Protein AF-A0A960RAP1-F1 (afdb_monomer)

Mean predicted aligned error: 7.49 Å

Structure (mmCIF, N/CA/C/O backbone):
data_AF-A0A960RAP1-F1
#
_entry.id   AF-A0A960RAP1-F1
#
loop_
_atom_site.group_PDB
_atom_site.id
_atom_site.type_symbol
_atom_site.label_atom_id
_atom_site.label_alt_id
_atom_site.label_comp_id
_atom_site.label_asym_id
_atom_site.label_en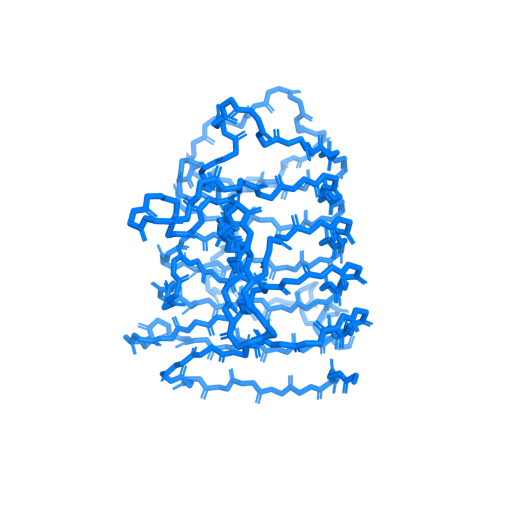tity_id
_atom_site.label_seq_id
_atom_site.pdbx_PDB_ins_code
_atom_site.Cartn_x
_atom_site.Cartn_y
_atom_site.Cartn_z
_atom_site.occupancy
_atom_site.B_iso_or_equiv
_atom_site.auth_seq_id
_atom_site.auth_comp_id
_atom_site.auth_asym_id
_atom_site.auth_atom_id
_atom_site.pdbx_PDB_model_num
ATOM 1 N N . HIS A 1 1 ? -1.712 -17.208 -3.516 1.00 92.25 1 HIS A N 1
ATOM 2 C CA . HIS A 1 1 ? -2.984 -16.541 -3.166 1.00 92.25 1 HIS A CA 1
ATOM 3 C C . HIS A 1 1 ? -3.024 -16.426 -1.652 1.00 92.25 1 HIS A C 1
ATOM 5 O O . HIS A 1 1 ? -2.644 -17.392 -1.008 1.00 92.25 1 HIS A O 1
ATOM 11 N N . ILE A 1 2 ? -3.344 -15.252 -1.102 1.00 97.50 2 ILE A N 1
ATOM 12 C CA . ILE A 1 2 ? -3.355 -14.973 0.341 1.00 97.50 2 ILE A CA 1
ATOM 13 C C . ILE A 1 2 ? -4.708 -14.351 0.683 1.00 97.50 2 ILE A C 1
ATOM 15 O O . ILE A 1 2 ? -4.976 -13.227 0.254 1.00 97.50 2 ILE A O 1
ATOM 19 N N . HIS A 1 3 ? -5.562 -15.065 1.413 1.00 97.62 3 HIS A N 1
ATOM 20 C CA . HIS A 1 3 ? -6.901 -14.575 1.729 1.00 97.62 3 HIS A CA 1
ATOM 21 C C . HIS A 1 3 ? -7.397 -14.974 3.120 1.00 97.62 3 HIS A C 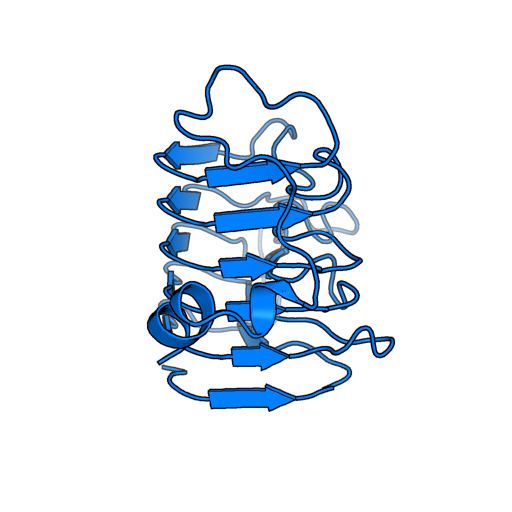1
ATOM 23 O O . HIS A 1 3 ? -6.915 -15.961 3.673 1.00 97.62 3 HIS A O 1
ATOM 29 N N . ASP A 1 4 ? -8.324 -14.181 3.666 1.00 96.56 4 ASP A N 1
ATOM 30 C CA . ASP A 1 4 ? -9.019 -14.414 4.944 1.00 96.56 4 ASP A CA 1
ATOM 31 C C . ASP A 1 4 ? -8.085 -14.598 6.164 1.00 96.56 4 ASP A C 1
ATOM 33 O O . ASP A 1 4 ? -8.393 -15.314 7.117 1.00 96.56 4 ASP A O 1
ATOM 37 N N . ASN A 1 5 ? -6.918 -13.942 6.160 1.00 97.75 5 ASN A N 1
ATOM 38 C CA . ASN A 1 5 ? -5.975 -13.968 7.284 1.00 97.75 5 ASN A CA 1
ATOM 39 C C . ASN A 1 5 ? -6.146 -12.748 8.192 1.00 97.75 5 ASN A C 1
ATOM 41 O O . ASN A 1 5 ? -6.509 -11.663 7.737 1.00 97.75 5 ASN A O 1
ATOM 45 N N . THR A 1 6 ? -5.771 -12.894 9.466 1.00 96.38 6 THR A N 1
ATOM 46 C CA . THR 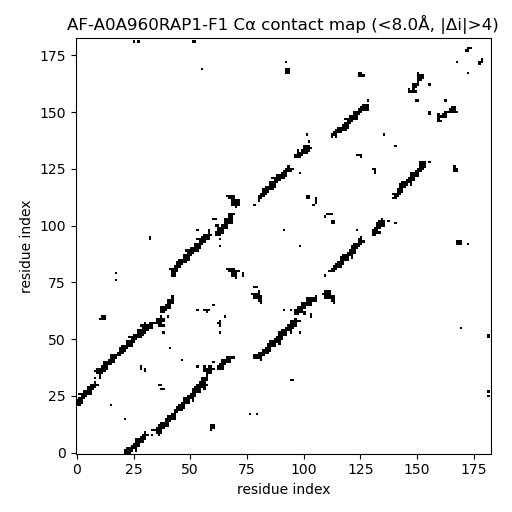A 1 6 ? -5.624 -11.771 10.403 1.00 96.38 6 THR A CA 1
ATOM 47 C C . THR A 1 6 ? -4.166 -11.594 10.820 1.00 96.38 6 THR A C 1
ATOM 49 O O . THR A 1 6 ? -3.550 -12.499 11.376 1.00 96.38 6 THR A O 1
ATOM 52 N N . PHE A 1 7 ? -3.634 -10.393 10.612 1.00 97.62 7 PHE A N 1
ATOM 53 C CA . PHE A 1 7 ? -2.325 -9.943 11.074 1.00 97.62 7 PHE A CA 1
ATOM 54 C C . PHE A 1 7 ? -2.534 -8.954 12.225 1.00 97.62 7 PHE A C 1
ATOM 56 O O . PHE A 1 7 ? -2.831 -7.780 11.998 1.00 97.62 7 PHE A O 1
ATOM 63 N N . SER A 1 8 ? -2.421 -9.426 13.468 1.00 96.06 8 SER A N 1
ATOM 64 C CA . SER A 1 8 ? -2.625 -8.599 14.664 1.00 96.06 8 SER A CA 1
ATOM 65 C C . SER A 1 8 ? -1.289 -8.162 15.253 1.00 96.06 8 SER A C 1
ATOM 67 O O . SER A 1 8 ? -0.502 -8.996 15.693 1.00 96.06 8 SER A O 1
ATOM 69 N N . GLU A 1 9 ? -1.046 -6.851 15.296 1.00 96.06 9 GLU A N 1
ATOM 70 C CA . GLU A 1 9 ? 0.104 -6.233 15.971 1.00 96.06 9 GLU A CA 1
ATOM 71 C C . GLU A 1 9 ? 1.466 -6.788 15.494 1.00 96.06 9 GLU A C 1
ATOM 73 O O . GLU A 1 9 ? 2.457 -6.831 16.238 1.00 96.06 9 GLU A O 1
ATOM 78 N N . CYS A 1 10 ? 1.519 -7.224 14.231 1.00 97.50 10 CYS A N 1
ATOM 79 C CA . CYS A 1 10 ? 2.711 -7.762 13.588 1.00 97.50 10 CYS A CA 1
ATOM 80 C C . CYS A 1 10 ? 3.667 -6.628 13.203 1.00 97.50 10 CYS A C 1
ATOM 82 O O . CYS A 1 10 ? 3.338 -5.793 12.360 1.00 97.50 10 CYS A O 1
ATOM 84 N N . ALA A 1 11 ? 4.874 -6.623 13.772 1.00 97.12 11 ALA A N 1
ATOM 85 C CA . ALA A 1 11 ? 5.926 -5.680 13.401 1.00 97.12 11 ALA A CA 1
ATOM 86 C C . ALA A 1 11 ? 6.605 -6.114 12.085 1.00 97.12 11 ALA A C 1
ATOM 88 O O . ALA A 1 11 ? 7.672 -6.726 12.083 1.00 97.12 11 ALA A O 1
ATOM 89 N N . GLY A 1 12 ? 5.951 -5.861 10.953 1.00 96.94 12 GLY A N 1
ATOM 90 C CA . GLY A 1 12 ? 6.407 -6.290 9.633 1.00 96.94 12 GLY A CA 1
ATOM 91 C C . GLY A 1 12 ? 5.394 -5.987 8.531 1.00 96.94 12 GLY A C 1
ATOM 92 O O . GLY A 1 12 ? 4.457 -5.221 8.739 1.00 96.94 12 GLY A O 1
ATOM 93 N N . THR A 1 13 ? 5.596 -6.581 7.352 1.00 98.25 13 THR A N 1
ATOM 94 C CA . THR A 1 13 ? 4.709 -6.433 6.185 1.00 98.25 13 THR A CA 1
ATOM 95 C C . THR A 1 13 ? 4.507 -7.760 5.463 1.00 98.25 13 THR A C 1
ATOM 97 O O . THR A 1 13 ? 5.472 -8.498 5.242 1.00 98.25 13 THR A O 1
ATOM 100 N N . LEU A 1 14 ? 3.290 -8.014 4.978 1.00 98.38 14 LEU A N 1
ATOM 101 C CA . LEU A 1 14 ? 3.054 -9.009 3.935 1.00 98.38 14 LEU A CA 1
ATOM 102 C C . LEU A 1 14 ? 3.697 -8.506 2.638 1.00 98.38 14 LEU A C 1
ATOM 104 O O . LEU A 1 14 ? 3.240 -7.541 2.030 1.00 98.38 14 LEU A O 1
ATOM 108 N N . THR A 1 15 ? 4.793 -9.135 2.226 1.00 97.94 15 THR A N 1
ATOM 109 C CA . THR A 1 15 ? 5.611 -8.636 1.115 1.00 97.94 15 THR A CA 1
ATOM 110 C C . THR A 1 15 ? 5.501 -9.563 -0.085 1.00 97.94 15 THR A C 1
ATOM 112 O O . THR A 1 15 ? 5.980 -10.695 -0.049 1.00 97.94 15 THR A O 1
ATOM 115 N N . LEU A 1 16 ? 4.939 -9.056 -1.179 1.00 97.75 16 LEU A N 1
ATOM 116 C CA . LEU A 1 16 ? 4.992 -9.683 -2.497 1.00 97.75 16 LEU A CA 1
ATOM 117 C C . LEU A 1 16 ? 6.366 -9.377 -3.104 1.00 97.75 16 LEU A C 1
ATOM 119 O O . LEU A 1 16 ? 6.525 -8.447 -3.888 1.00 97.75 16 LEU A O 1
ATOM 123 N N . ARG A 1 17 ? 7.399 -10.073 -2.614 1.00 95.44 17 ARG A N 1
ATOM 124 C CA . ARG A 1 17 ? 8.804 -9.721 -2.887 1.00 95.44 17 ARG A CA 1
ATOM 125 C C . ARG A 1 17 ? 9.271 -10.127 -4.286 1.00 95.44 17 ARG A C 1
ATOM 127 O O . ARG A 1 17 ? 10.086 -9.416 -4.875 1.00 95.44 17 ARG A O 1
ATOM 134 N N . HIS A 1 18 ? 8.777 -11.267 -4.760 1.00 93.25 18 HIS A N 1
ATOM 135 C CA . HIS A 1 18 ? 9.030 -11.868 -6.067 1.00 93.25 18 HIS A CA 1
ATOM 136 C C . HIS A 1 18 ? 7.776 -12.623 -6.528 1.00 93.25 18 HIS A C 1
ATOM 138 O O . HIS A 1 18 ? 6.890 -12.916 -5.720 1.00 93.25 18 HIS A O 1
ATOM 144 N N . GLY A 1 19 ? 7.743 -12.986 -7.812 1.00 90.50 19 GLY A N 1
ATOM 145 C CA . GLY A 1 19 ? 6.569 -13.580 -8.450 1.00 90.50 19 GLY A CA 1
ATOM 146 C C . GLY A 1 19 ? 5.569 -12.520 -8.912 1.00 90.50 19 GLY A C 1
ATOM 147 O O . GLY A 1 19 ? 5.634 -11.372 -8.492 1.00 90.50 19 GLY A O 1
ATOM 148 N N . ASN A 1 20 ? 4.653 -12.923 -9.792 1.00 95.94 20 ASN A N 1
ATOM 149 C CA . ASN A 1 20 ? 3.665 -12.057 -10.438 1.00 95.94 20 ASN A CA 1
ATOM 150 C C . ASN A 1 20 ? 2.257 -12.628 -10.227 1.00 95.94 20 ASN A C 1
ATOM 152 O O . ASN A 1 20 ? 2.103 -13.812 -9.928 1.00 95.94 20 ASN A O 1
ATOM 156 N N . GLY A 1 21 ? 1.218 -11.810 -10.384 1.00 97.69 21 GLY A N 1
ATOM 157 C CA . GLY A 1 21 ? -0.168 -12.301 -10.380 1.00 97.69 21 GLY A CA 1
ATOM 158 C C . GLY A 1 21 ? -0.721 -12.715 -9.010 1.00 97.69 21 GLY A C 1
ATOM 159 O O . GLY A 1 21 ? -1.818 -13.265 -8.923 1.00 97.69 21 GLY A O 1
ATOM 160 N N . SER A 1 22 ? 0.011 -12.465 -7.921 1.00 98.31 22 SER A N 1
ATOM 161 C CA . SER A 1 22 ? -0.472 -12.724 -6.560 1.00 98.31 22 SER A CA 1
ATOM 162 C C . SER A 1 22 ? -1.737 -11.927 -6.238 1.00 98.31 22 SER A C 1
ATOM 164 O O . SER A 1 22 ? -1.863 -10.749 -6.576 1.00 98.31 22 SER A O 1
ATOM 166 N N . ARG A 1 23 ? -2.644 -12.587 -5.520 1.00 98.56 23 ARG A N 1
ATOM 167 C CA . ARG A 1 23 ? -3.900 -12.034 -5.013 1.00 98.56 23 ARG A CA 1
ATOM 168 C C . ARG A 1 23 ? -3.848 -11.980 -3.491 1.00 98.56 23 ARG A C 1
ATOM 170 O O . ARG A 1 23 ? -3.537 -13.005 -2.874 1.00 98.56 23 ARG A O 1
ATOM 177 N N . VAL A 1 24 ? -4.106 -10.804 -2.929 1.00 98.69 24 VAL A N 1
ATOM 178 C CA . VAL A 1 24 ? -4.197 -10.525 -1.491 1.00 98.69 24 VAL A CA 1
ATOM 179 C C . VAL A 1 24 ? -5.613 -10.037 -1.223 1.00 98.69 24 VAL A C 1
ATOM 181 O O . VAL A 1 24 ? -5.956 -8.914 -1.593 1.00 98.69 24 VAL A O 1
ATOM 184 N N . GLU A 1 25 ? -6.455 -10.892 -0.655 1.00 98.38 25 GLU A N 1
ATOM 185 C CA . GLU A 1 25 ? -7.903 -10.676 -0.648 1.00 98.38 25 GLU A CA 1
ATOM 186 C C . GLU A 1 25 ? -8.499 -10.841 0.753 1.00 98.38 25 GLU A C 1
ATOM 188 O O . GLU A 1 25 ? -8.188 -11.810 1.432 1.00 98.38 25 GLU A O 1
ATOM 193 N N . LYS A 1 26 ? -9.370 -9.925 1.190 1.00 96.62 26 LYS A N 1
ATOM 194 C CA . LYS A 1 26 ? -10.159 -10.087 2.433 1.00 96.62 26 LYS A CA 1
ATOM 195 C C . LYS A 1 26 ? -9.346 -10.340 3.713 1.00 96.62 26 LYS A C 1
ATOM 197 O O . LYS A 1 26 ? -9.813 -10.976 4.650 1.00 96.62 26 LYS A O 1
ATOM 202 N N . ASN A 1 27 ? -8.107 -9.860 3.771 1.00 98.25 27 ASN A N 1
ATOM 203 C CA . ASN A 1 27 ? -7.287 -9.972 4.975 1.00 98.25 27 ASN A CA 1
ATOM 204 C C . ASN A 1 27 ? -7.527 -8.778 5.910 1.00 98.25 27 ASN A C 1
ATOM 206 O O . ASN A 1 27 ? -7.773 -7.657 5.457 1.00 98.25 27 ASN A O 1
ATOM 210 N N . LEU A 1 28 ? -7.359 -9.006 7.211 1.00 96.81 28 LEU A N 1
ATOM 211 C CA . LEU A 1 28 ? -7.374 -7.984 8.252 1.00 96.81 28 LEU A CA 1
ATOM 212 C C . LEU A 1 28 ? -5.950 -7.710 8.751 1.00 96.81 28 LEU A C 1
ATOM 214 O O . LEU A 1 28 ? -5.302 -8.583 9.321 1.00 96.81 28 LEU A O 1
ATOM 218 N N . PHE A 1 29 ? -5.481 -6.475 8.606 1.00 97.88 29 PHE A N 1
ATOM 219 C CA . PHE A 1 29 ? -4.235 -5.973 9.182 1.00 97.88 29 PHE A CA 1
ATOM 220 C C . PHE A 1 29 ? -4.565 -5.009 10.325 1.00 97.88 29 PHE A C 1
ATOM 222 O O . PHE A 1 29 ? -4.898 -3.848 10.093 1.00 97.88 29 PHE A O 1
ATOM 229 N N . SER A 1 30 ? -4.480 -5.489 11.565 1.00 94.25 30 SER A N 1
ATOM 230 C CA . SER A 1 30 ? -4.827 -4.736 12.775 1.00 94.25 30 SER A CA 1
ATOM 231 C C . SER A 1 30 ? -3.568 -4.350 13.549 1.00 94.25 30 SER A C 1
ATOM 233 O O . SER A 1 30 ? -3.032 -5.147 14.316 1.00 94.25 30 SER A O 1
ATOM 235 N N . GLY A 1 31 ? -3.097 -3.115 13.383 1.00 91.62 31 GLY A N 1
ATOM 236 C CA . GLY A 1 31 ? -1.868 -2.630 14.014 1.00 91.62 31 GLY A CA 1
ATOM 237 C C . GLY A 1 31 ? -2.013 -2.138 15.450 1.00 91.62 31 GLY A C 1
ATOM 238 O O . GLY A 1 31 ? -1.027 -2.145 16.181 1.00 91.62 31 GLY A O 1
ATOM 239 N N . LYS A 1 32 ? -3.207 -1.680 15.858 1.00 89.44 32 LYS A N 1
ATOM 240 C CA . LYS A 1 32 ? -3.461 -1.022 17.162 1.00 89.44 32 LYS A CA 1
ATOM 241 C C . LYS A 1 32 ? -2.427 0.059 17.532 1.00 89.44 32 LYS A C 1
ATOM 243 O O . LYS A 1 32 ? -2.124 0.268 18.701 1.00 89.44 32 LYS A O 1
ATOM 248 N N . ARG A 1 33 ? -1.873 0.742 16.526 1.00 90.56 33 ARG A N 1
ATOM 249 C CA . ARG A 1 33 ? -0.802 1.747 16.639 1.00 90.56 33 ARG A CA 1
ATOM 250 C C . ARG A 1 33 ? 0.509 1.224 17.236 1.00 90.56 33 ARG A C 1
ATOM 252 O O . ARG A 1 33 ? 1.364 2.029 17.594 1.00 90.56 33 ARG A O 1
ATOM 259 N N . LYS A 1 34 ? 0.707 -0.096 17.312 1.00 93.06 34 LYS A N 1
ATOM 260 C CA . LYS A 1 34 ? 1.988 -0.673 17.720 1.00 93.06 34 LYS A CA 1
ATOM 261 C C . LYS A 1 34 ? 3.065 -0.300 16.706 1.00 93.06 34 LYS A C 1
ATOM 263 O O . LYS A 1 34 ? 2.872 -0.449 15.496 1.00 93.06 34 LYS A O 1
ATOM 268 N N . GLU A 1 35 ? 4.200 0.162 17.214 1.00 94.88 35 GLU A N 1
ATOM 269 C CA . GLU A 1 35 ? 5.346 0.557 16.403 1.00 94.88 35 GLU A CA 1
ATOM 270 C C . GLU A 1 35 ? 5.817 -0.580 15.486 1.00 94.88 35 GLU A C 1
ATOM 272 O O . GLU A 1 35 ? 5.820 -1.760 15.848 1.00 94.88 35 GLU A O 1
ATOM 277 N N . GLY A 1 36 ? 6.205 -0.220 14.263 1.00 94.44 36 GLY A N 1
ATOM 278 C CA . GLY A 1 36 ? 6.729 -1.163 13.281 1.00 94.44 36 GLY A CA 1
ATOM 279 C C . GLY A 1 36 ? 5.659 -2.007 12.590 1.00 94.44 36 GLY A C 1
ATOM 280 O O . GLY A 1 36 ? 6.012 -2.866 11.782 1.00 94.44 36 GLY A O 1
ATOM 281 N N . THR A 1 37 ? 4.373 -1.758 12.845 1.00 96.81 37 THR A N 1
ATOM 282 C CA . THR A 1 37 ? 3.277 -2.399 12.111 1.00 96.81 37 THR A CA 1
ATOM 283 C C . THR A 1 37 ? 3.146 -1.842 10.699 1.00 96.81 37 THR A C 1
ATOM 285 O O . THR A 1 37 ? 3.217 -0.627 10.471 1.00 96.81 37 THR A O 1
ATOM 288 N N . GLY A 1 38 ? 2.952 -2.747 9.744 1.00 94.88 38 GLY A N 1
ATOM 289 C CA . GLY A 1 38 ? 2.749 -2.455 8.330 1.00 94.88 38 GLY A CA 1
ATOM 290 C C . GLY A 1 38 ? 1.735 -3.414 7.720 1.00 94.88 38 GLY A C 1
ATOM 291 O O . GLY A 1 38 ? 1.290 -4.364 8.364 1.00 94.88 38 GLY A O 1
ATOM 292 N N . GLY A 1 39 ? 1.334 -3.132 6.484 1.00 97.50 39 GLY A N 1
ATOM 293 C CA . GLY A 1 39 ? 0.381 -3.961 5.754 1.00 97.50 39 GLY A CA 1
ATOM 294 C C . GLY A 1 39 ? 1.067 -4.681 4.607 1.00 97.50 39 GLY A C 1
ATOM 295 O O . GLY A 1 39 ? 1.866 -5.593 4.827 1.00 97.50 39 GLY A O 1
ATOM 296 N N . VAL A 1 40 ? 0.767 -4.273 3.379 1.00 98.62 40 VAL A N 1
ATOM 297 C CA . VAL A 1 40 ? 1.220 -4.952 2.163 1.00 98.62 40 VAL A CA 1
ATOM 298 C C . VAL A 1 40 ? 2.314 -4.155 1.455 1.00 98.62 40 VAL A C 1
ATOM 300 O O . VAL A 1 40 ? 2.219 -2.941 1.297 1.00 98.62 40 VAL A O 1
ATOM 303 N N . ARG A 1 41 ? 3.346 -4.850 0.971 1.00 97.88 41 ARG A N 1
ATOM 304 C CA . ARG A 1 41 ? 4.366 -4.297 0.067 1.00 97.88 41 ARG A CA 1
ATOM 305 C C . ARG A 1 41 ? 4.362 -5.052 -1.248 1.00 97.88 41 ARG A C 1
ATOM 307 O O . ARG A 1 41 ? 4.402 -6.283 -1.241 1.00 97.88 41 ARG A O 1
ATOM 314 N N . VAL A 1 42 ? 4.367 -4.323 -2.356 1.00 98.19 42 VAL A N 1
ATOM 315 C CA . VAL A 1 42 ? 4.231 -4.894 -3.697 1.00 98.19 42 VAL A CA 1
ATOM 316 C C . VAL A 1 42 ? 5.458 -4.585 -4.544 1.00 98.19 42 VAL A C 1
ATOM 318 O O . VAL A 1 42 ? 5.805 -3.422 -4.739 1.00 98.19 42 VAL A O 1
ATOM 321 N N . TYR A 1 43 ? 6.074 -5.640 -5.065 1.00 97.25 43 TYR A N 1
ATOM 322 C CA . TYR A 1 43 ? 6.983 -5.620 -6.211 1.00 97.25 43 TYR A CA 1
ATOM 323 C C . TYR A 1 43 ? 6.351 -6.439 -7.338 1.00 97.25 43 TYR A C 1
ATOM 325 O O . TYR A 1 43 ? 5.449 -7.223 -7.065 1.00 97.25 43 TYR A O 1
ATOM 333 N N . GLY A 1 44 ? 6.858 -6.321 -8.566 1.00 96.56 44 GLY A N 1
ATOM 334 C CA . GLY A 1 44 ? 6.414 -7.171 -9.675 1.00 96.56 44 GLY A CA 1
ATOM 335 C C . GLY A 1 44 ? 5.035 -6.805 -10.227 1.00 96.56 44 GLY A C 1
ATOM 336 O O . GLY A 1 44 ? 4.479 -5.745 -9.927 1.00 96.56 44 GLY A O 1
ATOM 337 N N . VAL A 1 45 ? 4.501 -7.666 -11.095 1.00 96.88 45 VAL A N 1
ATOM 338 C CA . VAL A 1 45 ? 3.408 -7.288 -12.004 1.00 96.88 45 VAL A CA 1
ATOM 339 C C . VAL A 1 45 ? 2.121 -8.085 -11.803 1.00 96.88 45 VAL A C 1
ATOM 341 O O . VAL A 1 45 ? 2.129 -9.239 -11.368 1.00 96.88 45 VAL A O 1
ATOM 344 N N . GLY A 1 46 ? 0.989 -7.485 -12.179 1.00 97.88 46 GLY A N 1
ATOM 345 C CA . GLY A 1 46 ? -0.299 -8.183 -12.281 1.00 97.88 46 GLY A CA 1
ATOM 346 C C . GLY A 1 46 ? -0.964 -8.500 -10.940 1.00 97.88 46 GLY A C 1
ATOM 347 O O . GLY A 1 46 ? -1.833 -9.370 -10.878 1.00 97.88 46 GLY A O 1
ATOM 348 N N . HIS A 1 47 ? -0.530 -7.866 -9.851 1.00 98.44 47 HIS A N 1
ATOM 349 C CA . HIS A 1 47 ? -1.050 -8.147 -8.515 1.00 98.44 47 HIS A CA 1
ATOM 350 C C . HIS A 1 47 ? -2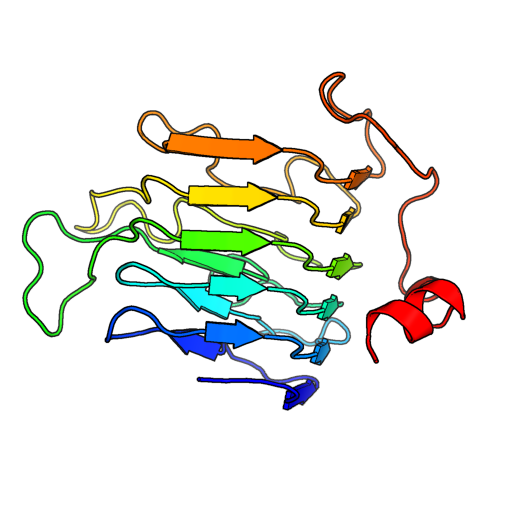.435 -7.549 -8.279 1.00 98.44 47 HIS A C 1
ATOM 352 O O . HIS A 1 47 ? -2.822 -6.542 -8.870 1.00 98.44 47 HIS A O 1
ATOM 358 N N . SER A 1 48 ? -3.174 -8.150 -7.349 1.00 98.44 48 SER A N 1
ATOM 359 C CA . SER A 1 48 ? -4.414 -7.563 -6.843 1.00 98.44 48 SER A CA 1
ATOM 360 C C . SER A 1 48 ? -4.444 -7.580 -5.324 1.00 98.44 48 SER A C 1
ATOM 362 O O . SER A 1 48 ? -4.130 -8.594 -4.701 1.00 98.44 48 SER A O 1
ATOM 364 N N . VAL A 1 49 ? -4.792 -6.435 -4.748 1.00 98.69 49 VAL A N 1
ATOM 365 C CA . VAL A 1 49 ? -4.984 -6.216 -3.317 1.00 98.69 49 VAL A CA 1
ATOM 366 C C . VAL A 1 49 ? -6.417 -5.730 -3.161 1.00 98.69 49 VAL A C 1
ATOM 368 O O . VAL A 1 49 ? -6.705 -4.572 -3.465 1.00 98.69 49 VAL A O 1
ATOM 371 N N . THR A 1 50 ? -7.334 -6.626 -2.794 1.00 98.06 50 THR A N 1
ATOM 372 C CA . THR A 1 50 ? -8.774 -6.335 -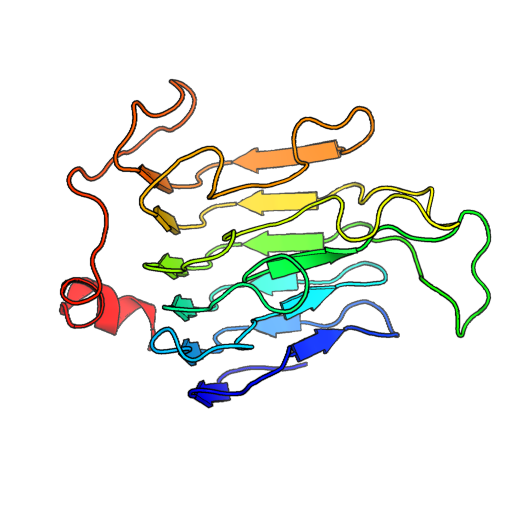2.861 1.00 98.06 50 THR A CA 1
ATOM 373 C C . THR A 1 50 ? -9.557 -6.734 -1.621 1.00 98.06 50 THR A C 1
ATOM 375 O O . THR A 1 50 ? -9.393 -7.836 -1.106 1.00 98.06 50 THR A O 1
ATOM 378 N N . GLY A 1 51 ? -10.459 -5.866 -1.163 1.00 95.25 51 GLY A N 1
ATOM 379 C CA . GLY A 1 51 ? -11.342 -6.164 -0.029 1.00 95.25 51 GLY A CA 1
ATOM 380 C C . GLY A 1 51 ? -10.630 -6.340 1.316 1.00 95.25 51 GLY A C 1
ATOM 381 O O . GLY A 1 51 ? -11.199 -6.937 2.218 1.00 95.25 51 GLY A O 1
ATOM 382 N N . ASN A 1 52 ? -9.380 -5.891 1.461 1.00 98.31 52 ASN A N 1
ATOM 383 C CA . ASN A 1 52 ? -8.640 -6.000 2.722 1.00 98.31 52 ASN A CA 1
ATOM 384 C C . ASN A 1 52 ? -8.951 -4.815 3.645 1.00 98.31 52 ASN A C 1
ATOM 386 O O . ASN A 1 52 ? -9.250 -3.715 3.174 1.00 98.31 52 ASN A O 1
ATOM 390 N N . ALA A 1 53 ? -8.786 -5.015 4.952 1.00 95.38 53 ALA A N 1
ATOM 391 C CA . ALA A 1 53 ? -8.891 -3.967 5.962 1.00 95.38 53 ALA A CA 1
ATOM 392 C C . ALA A 1 53 ? -7.524 -3.680 6.601 1.00 95.38 53 ALA A C 1
ATOM 394 O O . ALA A 1 53 ? -6.875 -4.577 7.134 1.00 95.38 53 ALA A O 1
ATOM 395 N N . PHE A 1 54 ? -7.100 -2.418 6.578 1.00 95.94 54 PHE A N 1
ATOM 396 C CA . PHE A 1 54 ? -5.839 -1.919 7.120 1.00 95.94 54 PHE A CA 1
ATOM 397 C C . PHE A 1 54 ? -6.116 -0.883 8.206 1.00 95.94 54 PHE A C 1
ATOM 399 O O . PHE A 1 54 ? -6.528 0.242 7.904 1.00 95.94 54 PHE A O 1
ATOM 406 N N . ILE A 1 55 ? -5.903 -1.260 9.465 1.00 91.00 55 ILE A N 1
ATOM 407 C CA . ILE A 1 55 ? -6.388 -0.493 10.611 1.00 91.00 55 ILE A CA 1
ATOM 408 C C . ILE A 1 55 ? -5.268 -0.226 11.605 1.00 91.00 55 ILE A C 1
ATOM 410 O O . ILE A 1 55 ? -4.629 -1.156 12.102 1.00 91.00 55 ILE A O 1
ATOM 414 N N . GLY A 1 56 ? -5.074 1.040 11.973 1.00 89.75 56 GLY A N 1
ATOM 415 C CA . GLY A 1 56 ? -4.155 1.407 13.050 1.00 89.75 56 GLY A CA 1
ATOM 416 C C . GLY A 1 56 ? -2.697 1.027 12.786 1.00 89.75 56 GLY A C 1
ATOM 417 O O . GLY A 1 56 ? -1.966 0.768 13.738 1.00 89.75 56 GLY A O 1
ATOM 418 N N . LEU A 1 57 ? -2.275 0.933 11.525 1.00 93.69 57 LEU A N 1
ATOM 419 C CA . LEU A 1 57 ? -0.905 0.601 11.143 1.00 93.69 57 LEU A CA 1
ATOM 420 C C . LEU A 1 57 ? -0.004 1.834 11.224 1.00 93.69 57 LEU A C 1
ATOM 422 O O . LEU A 1 57 ? -0.402 2.946 10.875 1.00 93.69 57 LEU A O 1
ATOM 426 N N . THR A 1 58 ? 1.245 1.626 11.634 1.00 92.81 58 THR A N 1
ATOM 427 C CA . THR A 1 58 ? 2.242 2.707 11.741 1.00 92.81 58 THR A CA 1
ATOM 428 C C . THR A 1 58 ? 3.002 2.996 10.446 1.00 92.81 58 THR A C 1
ATOM 430 O O . THR A 1 58 ? 3.807 3.917 10.401 1.00 92.81 58 THR A O 1
ATOM 433 N N . GLY A 1 59 ? 2.737 2.240 9.376 1.00 90.69 59 GLY A N 1
ATOM 434 C CA . GLY A 1 59 ? 3.330 2.478 8.057 1.00 90.69 59 GLY A CA 1
ATOM 435 C C . GLY A 1 59 ? 4.714 1.856 7.860 1.00 90.69 59 GLY A C 1
ATOM 436 O O . GLY A 1 59 ? 5.514 2.369 7.076 1.00 90.69 59 GLY A O 1
ATOM 437 N N . ARG A 1 60 ? 5.031 0.744 8.543 1.00 94.56 60 ARG A N 1
ATOM 438 C CA . ARG A 1 60 ? 6.259 -0.017 8.258 1.00 94.56 60 ARG A CA 1
ATOM 439 C C . ARG A 1 60 ? 6.302 -0.380 6.775 1.00 94.56 60 ARG A C 1
ATOM 441 O O . ARG A 1 60 ? 5.370 -0.973 6.249 1.00 94.56 60 ARG A O 1
ATOM 448 N N . GLY A 1 61 ? 7.418 -0.059 6.122 1.00 91.00 61 GLY A N 1
ATOM 449 C CA . GLY A 1 61 ? 7.565 -0.249 4.678 1.00 91.00 61 GLY A CA 1
ATOM 450 C C . GLY A 1 61 ? 6.994 0.888 3.829 1.00 91.00 61 GLY A C 1
ATOM 451 O O . GLY A 1 61 ? 6.833 0.688 2.630 1.00 91.00 61 GLY A O 1
ATOM 452 N N . GLY A 1 62 ? 6.679 2.038 4.432 1.00 92.50 62 GLY A N 1
ATOM 453 C CA . GLY A 1 62 ? 6.331 3.292 3.755 1.00 92.50 62 GLY A CA 1
ATO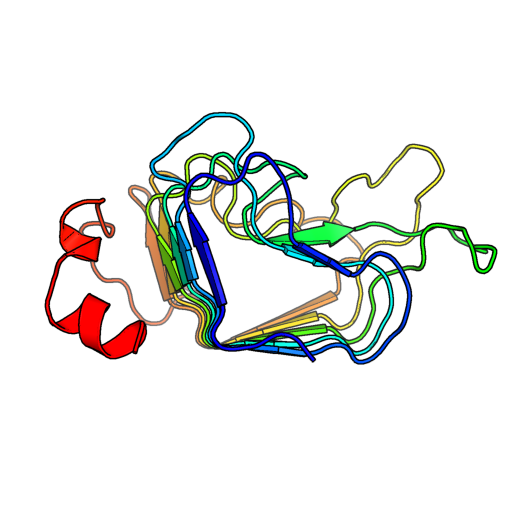M 454 C C . GLY A 1 62 ? 4.857 3.696 3.876 1.00 92.50 62 GLY A C 1
ATOM 455 O O . GLY A 1 62 ? 4.555 4.887 3.820 1.00 92.50 62 GLY A O 1
ATOM 456 N N . ALA A 1 63 ? 3.954 2.727 4.052 1.00 94.50 63 ALA A N 1
ATOM 457 C CA . ALA A 1 63 ? 2.504 2.904 4.157 1.00 94.50 63 ALA A CA 1
ATOM 458 C C . ALA A 1 63 ? 1.830 1.616 4.674 1.00 94.50 63 ALA A C 1
ATOM 460 O O . ALA A 1 63 ? 2.484 0.593 4.890 1.00 94.50 63 ALA A O 1
ATOM 461 N N . ALA A 1 64 ? 0.510 1.649 4.852 1.00 95.62 64 ALA A N 1
ATOM 462 C CA . ALA A 1 64 ? -0.314 0.454 4.999 1.00 95.62 64 ALA A CA 1
ATOM 463 C C . ALA A 1 64 ? -0.289 -0.407 3.721 1.00 95.62 64 ALA A C 1
ATOM 465 O O . ALA A 1 64 ? -0.233 -1.632 3.811 1.00 95.62 64 ALA A O 1
ATOM 466 N N . LEU A 1 65 ? -0.256 0.219 2.542 1.00 97.62 65 LEU A N 1
ATOM 467 C CA . LEU A 1 65 ? -0.014 -0.434 1.259 1.00 97.62 65 LEU A CA 1
ATOM 468 C C . LEU A 1 65 ? 1.033 0.344 0.454 1.00 97.62 65 LEU A C 1
ATOM 470 O O . LEU A 1 65 ? 0.781 1.467 0.026 1.00 97.62 65 LEU A O 1
ATOM 474 N N . SER A 1 66 ? 2.188 -0.266 0.207 1.00 96.88 66 SER A N 1
ATOM 475 C CA . SER A 1 66 ? 3.276 0.355 -0.556 1.00 96.88 66 SER A CA 1
ATOM 476 C C . SER A 1 66 ? 3.501 -0.343 -1.891 1.00 96.88 66 SER A C 1
ATOM 478 O O . SER A 1 66 ? 3.765 -1.549 -1.931 1.00 96.88 66 SER A O 1
ATOM 480 N N . LEU A 1 67 ? 3.483 0.431 -2.974 1.00 96.75 67 LEU A N 1
ATOM 481 C CA . LEU A 1 67 ? 4.018 0.038 -4.272 1.00 96.75 67 LEU A CA 1
ATOM 482 C C . LEU A 1 67 ? 5.458 0.525 -4.382 1.00 96.75 67 LEU A C 1
ATOM 484 O O . LEU A 1 67 ? 5.762 1.699 -4.168 1.00 96.75 67 LEU A O 1
ATOM 488 N N . MET A 1 68 ? 6.342 -0.412 -4.685 1.00 96.06 68 MET A N 1
ATOM 489 C CA . MET A 1 68 ? 7.777 -0.191 -4.660 1.00 96.06 68 MET A CA 1
ATOM 490 C C . MET A 1 68 ? 8.272 0.294 -6.024 1.00 96.06 68 MET A C 1
ATOM 492 O O . MET A 1 68 ? 7.845 -0.213 -7.062 1.00 96.06 68 MET A O 1
ATOM 496 N N . ALA A 1 69 ? 9.226 1.222 -6.033 1.00 95.38 69 ALA A N 1
ATOM 497 C CA . ALA A 1 69 ? 9.998 1.513 -7.234 1.00 95.38 69 ALA A CA 1
ATOM 498 C C . ALA A 1 69 ? 10.910 0.326 -7.599 1.00 95.38 69 ALA A C 1
ATOM 500 O O . ALA A 1 69 ? 11.410 -0.391 -6.725 1.00 95.38 69 ALA A O 1
ATOM 501 N N . GLY A 1 70 ? 11.141 0.139 -8.899 1.00 95.44 70 GLY A N 1
ATOM 502 C CA . GLY A 1 70 ? 11.991 -0.911 -9.459 1.00 95.44 70 GLY A CA 1
ATOM 503 C C . GLY A 1 70 ? 13.274 -0.392 -10.105 1.00 95.44 70 GLY A C 1
ATOM 504 O O . GLY A 1 70 ? 13.438 0.800 -10.379 1.00 95.44 70 GLY A O 1
ATOM 505 N N . GLU A 1 71 ? 14.195 -1.311 -10.376 1.00 95.75 71 GLU A N 1
ATOM 506 C CA . GLU A 1 71 ? 15.400 -1.053 -11.173 1.00 95.75 71 GLU A CA 1
ATOM 507 C C . GLU A 1 71 ? 15.051 -0.951 -12.671 1.00 95.75 71 GLU A C 1
ATOM 509 O O . GLU A 1 71 ? 14.038 -1.484 -13.121 1.00 95.75 71 GLU A O 1
ATOM 514 N N . LYS A 1 72 ? 15.905 -0.295 -13.474 1.00 93.88 72 LYS A N 1
ATOM 515 C CA . LYS A 1 72 ? 15.710 -0.200 -14.939 1.00 93.88 72 LYS A CA 1
ATOM 516 C C . LYS A 1 72 ? 15.861 -1.547 -15.653 1.00 93.88 72 LYS A C 1
ATOM 518 O O . LYS A 1 72 ? 15.127 -1.817 -16.596 1.00 93.88 72 LYS A O 1
ATOM 523 N N . SER A 1 73 ? 16.803 -2.367 -15.190 1.00 93.31 73 SER A N 1
ATOM 524 C CA . SER A 1 73 ? 17.128 -3.677 -15.764 1.00 93.31 73 SER A CA 1
ATOM 525 C C . SER A 1 73 ? 17.368 -4.690 -14.637 1.00 93.31 73 SER A C 1
ATOM 527 O O . SER A 1 73 ? 18.514 -5.086 -14.404 1.00 93.31 73 SER A O 1
ATOM 529 N N . PRO A 1 74 ? 16.320 -5.062 -13.879 1.00 90.31 74 PRO A N 1
ATOM 530 C CA . PRO A 1 74 ? 16.472 -5.897 -12.698 1.00 90.31 74 PRO A CA 1
ATOM 531 C C . PRO A 1 74 ? 16.868 -7.324 -13.071 1.00 90.31 74 PRO A C 1
ATOM 533 O O . PRO A 1 74 ? 16.285 -7.949 -13.959 1.00 90.31 74 PRO A O 1
ATOM 536 N N . LYS A 1 75 ? 17.806 -7.893 -12.312 1.00 92.88 75 LYS A N 1
ATOM 537 C CA . LYS A 1 75 ? 18.005 -9.351 -12.278 1.00 92.88 75 LYS A CA 1
ATOM 538 C C . LYS A 1 75 ? 16.775 -10.020 -11.645 1.00 92.88 75 LYS A C 1
ATOM 540 O O . LYS A 1 75 ? 15.989 -9.363 -10.965 1.00 92.88 75 LYS A O 1
ATOM 545 N N . LEU A 1 76 ? 16.634 -11.342 -11.771 1.00 88.06 76 LEU A N 1
ATOM 546 C CA . LEU A 1 76 ? 15.521 -12.084 -11.147 1.00 88.06 76 LEU A CA 1
ATOM 547 C C . LEU A 1 76 ? 15.412 -11.856 -9.625 1.00 88.06 76 LEU A C 1
ATOM 549 O O . LEU A 1 76 ? 14.312 -11.731 -9.094 1.00 88.06 76 LEU A O 1
ATOM 553 N N . SER A 1 77 ? 16.549 -11.735 -8.934 1.00 90.12 77 SER A N 1
ATOM 554 C CA . SER A 1 77 ? 16.626 -11.412 -7.500 1.00 90.12 77 SER A CA 1
ATOM 555 C C . SER A 1 77 ? 16.518 -9.912 -7.182 1.00 90.12 77 SER A C 1
ATOM 557 O O . SER A 1 77 ? 16.440 -9.527 -6.012 1.00 90.12 77 SER A O 1
ATOM 559 N N . GLY A 1 78 ? 16.515 -9.061 -8.207 1.00 91.56 78 GLY A N 1
ATOM 560 C CA . GLY A 1 78 ? 16.469 -7.609 -8.081 1.00 91.56 78 GLY A CA 1
ATOM 561 C C . GLY A 1 78 ? 15.094 -7.071 -7.691 1.00 91.56 78 GLY A C 1
ATOM 562 O O . GLY A 1 78 ? 14.167 -7.803 -7.309 1.00 91.56 78 GLY A O 1
ATOM 563 N N . PHE A 1 79 ? 14.965 -5.752 -7.773 1.00 94.31 79 PHE A N 1
ATOM 564 C CA . PHE A 1 79 ? 13.712 -5.049 -7.521 1.00 94.31 79 PHE A CA 1
ATOM 565 C C . PHE A 1 79 ? 12.930 -4.884 -8.822 1.00 94.31 79 PHE A C 1
ATOM 567 O O . PHE A 1 79 ? 13.178 -3.976 -9.614 1.00 94.31 79 PHE A O 1
ATOM 574 N N . GLN A 1 80 ? 11.989 -5.803 -9.034 1.00 96.00 80 GLN A N 1
ATOM 575 C CA . GLN A 1 80 ? 11.106 -5.792 -10.195 1.00 96.00 80 GLN A CA 1
ATOM 576 C C . GLN A 1 80 ? 10.158 -4.583 -10.126 1.00 96.00 80 GLN A C 1
ATOM 578 O O . GLN A 1 80 ? 9.556 -4.367 -9.066 1.00 96.00 80 GLN A O 1
ATOM 583 N N . PRO A 1 81 ? 10.016 -3.802 -11.213 1.00 93.75 81 PRO A N 1
ATOM 584 C CA . PRO A 1 81 ? 9.096 -2.675 -11.246 1.00 93.75 81 PRO A CA 1
ATOM 585 C C . PRO A 1 81 ? 7.655 -3.140 -11.072 1.00 93.75 81 PRO A C 1
ATOM 587 O O . PRO A 1 81 ? 7.280 -4.239 -11.486 1.00 93.75 81 PRO A O 1
ATOM 590 N N . VAL A 1 82 ? 6.854 -2.283 -10.446 1.00 96.38 82 VAL A N 1
ATOM 591 C CA . VAL A 1 82 ? 5.429 -2.532 -10.267 1.00 96.38 82 VAL A CA 1
ATOM 592 C C . VAL A 1 82 ? 4.669 -2.125 -11.520 1.00 96.38 82 VAL A C 1
ATOM 594 O O . VAL A 1 82 ? 4.769 -0.986 -11.977 1.00 96.38 82 VAL A O 1
ATOM 597 N N . GLU A 1 83 ? 3.862 -3.038 -12.047 1.00 94.81 83 GLU A N 1
ATOM 598 C CA . GLU A 1 83 ? 3.010 -2.763 -13.201 1.00 94.81 83 GLU A CA 1
ATOM 599 C C . GLU A 1 83 ? 1.692 -3.536 -13.130 1.00 94.81 83 GLU A C 1
ATOM 601 O O . GLU A 1 83 ? 1.655 -4.678 -12.668 1.00 94.81 83 GLU A O 1
ATOM 606 N N . ASN A 1 84 ? 0.609 -2.929 -13.624 1.00 95.56 84 ASN A N 1
ATOM 607 C CA . ASN A 1 84 ? -0.699 -3.576 -13.759 1.00 95.56 84 ASN A CA 1
ATOM 608 C C . ASN A 1 84 ? -1.220 -4.124 -12.418 1.00 95.56 84 ASN A C 1
ATOM 610 O O . ASN A 1 84 ? -1.520 -5.311 -12.279 1.00 95.56 84 ASN A O 1
ATOM 614 N N . VAL A 1 85 ? -1.270 -3.262 -11.401 1.00 97.06 85 VAL A N 1
ATOM 615 C CA . VAL A 1 85 ? -1.741 -3.622 -10.057 1.00 97.06 85 VAL A CA 1
ATOM 616 C C . VAL A 1 85 ? -3.125 -3.045 -9.808 1.00 97.06 85 VAL A C 1
ATOM 618 O O . VAL A 1 85 ? -3.383 -1.878 -10.102 1.00 97.06 85 VAL A O 1
ATOM 621 N N . ARG A 1 86 ? -4.008 -3.858 -9.225 1.00 96.88 86 ARG A N 1
ATOM 622 C CA . ARG A 1 86 ? -5.353 -3.452 -8.803 1.00 96.88 86 ARG A CA 1
ATOM 623 C C . ARG A 1 86 ? -5.431 -3.332 -7.285 1.00 96.88 86 ARG A C 1
ATOM 625 O O . ARG A 1 86 ? -5.125 -4.286 -6.572 1.00 96.88 86 ARG A O 1
ATOM 632 N N . ILE A 1 87 ? -5.860 -2.173 -6.808 1.00 96.88 87 ILE A N 1
ATOM 633 C CA . ILE A 1 87 ? -6.099 -1.848 -5.402 1.00 96.88 87 ILE A CA 1
ATOM 634 C C . ILE A 1 87 ? -7.575 -1.477 -5.296 1.00 96.88 87 ILE A C 1
ATOM 636 O O . ILE A 1 87 ? -7.953 -0.345 -5.600 1.00 96.88 87 ILE A O 1
ATOM 640 N N . GLU A 1 88 ? -8.429 -2.442 -4.956 1.00 95.44 88 GLU A N 1
ATOM 641 C CA . GLU A 1 88 ? -9.879 -2.284 -5.137 1.00 95.44 88 GLU A CA 1
ATOM 642 C C . GLU A 1 88 ? -10.686 -2.689 -3.898 1.00 95.44 88 GLU A C 1
ATOM 644 O O . GLU A 1 88 ? -10.481 -3.762 -3.333 1.00 95.44 88 GLU A O 1
ATOM 649 N N . GLY A 1 89 ? -11.631 -1.849 -3.471 1.00 93.06 89 GLY A N 1
ATOM 650 C CA . GLY A 1 89 ? -12.560 -2.198 -2.389 1.00 93.06 89 GLY A CA 1
ATOM 651 C C . GLY A 1 89 ? -11.923 -2.350 -1.003 1.00 93.06 89 GLY A C 1
ATOM 652 O O . GLY A 1 89 ? -12.513 -2.993 -0.142 1.00 93.06 89 GLY A O 1
ATOM 653 N N . ASN A 1 90 ? -10.713 -1.830 -0.777 1.00 96.12 90 ASN A N 1
ATOM 654 C CA . ASN A 1 90 ? -10.040 -1.935 0.519 1.00 96.12 90 ASN A CA 1
ATOM 655 C C . ASN A 1 90 ? -10.487 -0.825 1.477 1.00 96.12 90 ASN A C 1
ATOM 657 O O . ASN A 1 90 ? -10.886 0.265 1.060 1.00 96.12 90 ASN A O 1
ATOM 661 N N . LEU A 1 91 ? -10.341 -1.092 2.771 1.00 91.38 91 LEU A N 1
ATOM 662 C CA . LEU A 1 91 ? -10.590 -0.148 3.851 1.00 91.38 91 LEU A CA 1
ATOM 663 C C . LEU A 1 91 ? -9.276 0.224 4.538 1.00 91.38 91 LEU A C 1
ATOM 665 O O . LEU A 1 91 ? -8.578 -0.642 5.054 1.00 91.38 91 LEU A O 1
ATOM 669 N N . PHE A 1 92 ? -8.965 1.513 4.592 1.00 91.25 92 PHE A N 1
ATOM 670 C CA . PHE A 1 92 ? -7.840 2.068 5.336 1.00 91.25 92 PHE A CA 1
ATOM 671 C C . PHE A 1 92 ? -8.388 3.005 6.405 1.00 91.25 92 PHE A C 1
ATOM 673 O O . PHE A 1 92 ? -8.983 4.027 6.072 1.00 91.25 92 PHE A O 1
ATOM 680 N N . ALA A 1 93 ? -8.211 2.672 7.681 1.00 86.19 93 ALA A N 1
ATOM 681 C CA . ALA A 1 93 ? -8.813 3.435 8.770 1.00 86.19 93 ALA A CA 1
ATOM 682 C C . ALA A 1 93 ? -7.845 3.635 9.935 1.00 86.19 93 ALA A C 1
ATOM 684 O O . ALA A 1 93 ? -7.162 2.706 10.365 1.00 86.19 93 ALA A O 1
ATOM 685 N N . ALA A 1 94 ? -7.811 4.856 10.472 1.00 83.25 94 ALA A N 1
ATOM 686 C CA . ALA A 1 94 ? -7.055 5.206 11.676 1.00 83.25 94 ALA A CA 1
ATOM 687 C C . ALA A 1 94 ? -5.557 4.822 11.634 1.00 83.25 94 ALA A C 1
ATOM 689 O O . ALA A 1 94 ? -4.937 4.635 12.684 1.00 83.25 94 ALA A O 1
ATOM 690 N N . ASN A 1 95 ? -4.978 4.687 10.436 1.00 87.44 95 ASN A N 1
ATOM 691 C CA . ASN A 1 95 ? -3.549 4.449 10.253 1.00 87.44 95 ASN A CA 1
ATOM 692 C C . ASN A 1 95 ? -2.766 5.710 10.637 1.00 87.44 95 ASN A C 1
ATOM 694 O O . ASN A 1 95 ? -3.226 6.826 10.408 1.00 87.44 95 ASN A O 1
ATOM 698 N N . VAL A 1 96 ? -1.595 5.519 11.245 1.00 86.44 96 VAL A N 1
ATOM 699 C CA . VAL A 1 96 ? -0.697 6.625 11.614 1.00 86.44 96 VAL A CA 1
ATOM 700 C C . VAL A 1 96 ? 0.159 7.027 10.414 1.00 86.44 96 VAL A C 1
ATOM 702 O O . VAL A 1 96 ? 0.340 8.210 10.152 1.00 86.44 96 VAL A O 1
ATOM 705 N N . GLY A 1 97 ? 0.684 6.035 9.689 1.00 83.38 97 GLY A N 1
ATOM 706 C CA . GLY A 1 97 ? 1.393 6.251 8.428 1.00 83.38 97 GLY A CA 1
ATOM 707 C C . GLY A 1 97 ? 0.439 6.280 7.231 1.00 83.38 97 GLY A C 1
ATOM 708 O O . GLY A 1 97 ? -0.764 6.051 7.401 1.00 83.38 97 GLY A O 1
ATOM 709 N N . PRO A 1 98 ? 0.960 6.497 6.009 1.00 89.06 98 PRO A N 1
ATOM 710 C CA . PRO A 1 98 ? 0.098 6.626 4.850 1.00 89.06 98 PRO A CA 1
ATOM 711 C C . PRO A 1 98 ? -0.756 5.409 4.549 1.00 89.06 98 PRO A C 1
ATOM 713 O O . PRO A 1 98 ? -0.342 4.282 4.812 1.00 89.06 98 PRO A O 1
ATOM 716 N N . ALA A 1 99 ? -1.945 5.619 3.981 1.00 91.06 99 ALA A N 1
ATOM 717 C CA . ALA A 1 99 ? -2.789 4.508 3.554 1.00 91.06 99 ALA A CA 1
ATOM 718 C C . ALA A 1 99 ? -2.164 3.820 2.335 1.00 91.06 99 ALA A C 1
ATOM 720 O O . ALA A 1 99 ? -1.922 2.613 2.359 1.00 91.06 99 ALA A O 1
ATOM 721 N N . ILE A 1 100 ? -1.831 4.599 1.305 1.00 92.81 100 ILE A N 1
ATOM 722 C CA . ILE A 1 100 ? -1.209 4.100 0.078 1.00 92.81 100 ILE A CA 1
ATOM 723 C C . ILE A 1 100 ? 0.049 4.916 -0.223 1.00 92.81 100 ILE A C 1
ATOM 725 O O . ILE A 1 100 ? 0.033 6.142 -0.159 1.00 92.81 100 ILE A O 1
ATOM 729 N N . ARG A 1 101 ? 1.139 4.245 -0.591 1.00 93.06 101 ARG A N 1
ATOM 730 C CA . ARG A 1 101 ? 2.344 4.879 -1.137 1.00 93.06 101 ARG A CA 1
ATOM 731 C C . ARG A 1 101 ? 2.694 4.292 -2.498 1.00 93.06 101 ARG A C 1
ATOM 733 O O . ARG A 1 101 ? 2.607 3.081 -2.685 1.00 93.06 101 ARG A O 1
ATOM 740 N N . LEU A 1 102 ? 3.094 5.150 -3.432 1.00 90.38 102 LEU A N 1
ATOM 741 C CA . LEU A 1 102 ? 3.169 4.838 -4.865 1.00 90.38 102 LEU A CA 1
ATOM 742 C C . LEU A 1 102 ? 4.555 5.031 -5.479 1.00 90.38 102 LEU A C 1
ATOM 744 O O . LEU A 1 102 ? 4.730 4.923 -6.685 1.00 90.38 102 LEU A O 1
ATOM 748 N N . ASP A 1 103 ? 5.538 5.331 -4.653 1.00 91.69 103 ASP A N 1
ATOM 749 C CA . ASP A 1 103 ? 6.896 5.678 -5.047 1.00 91.69 103 ASP A CA 1
ATOM 750 C C . ASP A 1 103 ? 7.913 5.124 -4.041 1.00 91.69 103 ASP A C 1
ATOM 752 O O . ASP A 1 103 ? 9.012 5.659 -3.899 1.00 91.69 103 ASP A O 1
ATOM 756 N N . GLU A 1 104 ? 7.545 4.088 -3.283 1.00 94.31 104 GLU A N 1
ATOM 757 C CA . GLU A 1 104 ? 8.347 3.666 -2.141 1.00 94.31 104 GLU A CA 1
ATOM 758 C C . GLU A 1 104 ? 9.739 3.215 -2.598 1.00 94.31 104 GLU A C 1
ATOM 760 O O . GLU A 1 104 ? 9.885 2.349 -3.465 1.00 94.31 104 GLU A O 1
ATOM 765 N N . GLN A 1 105 ? 10.766 3.802 -1.978 1.00 93.81 105 GLN A N 1
ATOM 766 C CA . GLN A 1 105 ? 12.181 3.614 -2.325 1.00 93.81 105 GLN A CA 1
ATOM 767 C C . GLN A 1 105 ? 12.531 4.024 -3.762 1.00 93.81 105 GLN A C 1
ATOM 769 O O . GLN A 1 105 ? 13.476 3.489 -4.335 1.00 93.81 105 GLN A O 1
ATOM 774 N N . TYR A 1 106 ? 11.784 4.962 -4.351 1.00 92.44 106 TYR A N 1
ATOM 775 C CA . TYR A 1 106 ? 12.236 5.675 -5.540 1.00 92.44 106 TYR A CA 1
ATOM 776 C C . TYR A 1 106 ? 13.479 6.509 -5.206 1.00 92.44 106 TYR A C 1
ATOM 778 O O . TYR A 1 106 ? 13.471 7.294 -4.258 1.00 92.44 106 TYR A O 1
ATOM 786 N N . GLY A 1 107 ? 14.544 6.329 -5.984 1.00 85.62 107 GLY A N 1
ATOM 787 C CA . GLY A 1 107 ? 15.905 6.698 -5.583 1.00 85.62 107 GLY A CA 1
ATOM 788 C C . GLY A 1 107 ? 16.767 5.449 -5.371 1.00 85.62 107 GLY A C 1
ATOM 789 O O . GLY A 1 107 ? 16.310 4.331 -5.589 1.00 85.62 107 GLY A O 1
ATOM 790 N N . ASP A 1 108 ? 18.042 5.608 -5.022 1.00 79.44 108 ASP A N 1
ATOM 791 C CA . ASP A 1 108 ? 18.931 4.490 -4.646 1.00 79.44 108 ASP A CA 1
ATOM 792 C C . ASP A 1 108 ? 19.036 3.347 -5.679 1.00 79.44 108 ASP A C 1
ATOM 794 O O . ASP A 1 108 ? 18.970 2.159 -5.359 1.00 79.44 108 ASP A O 1
ATOM 798 N N . GLY A 1 109 ? 19.172 3.698 -6.962 1.00 85.62 109 GLY A N 1
ATOM 799 C CA . GLY A 1 109 ? 19.270 2.723 -8.058 1.00 85.62 109 GLY A CA 1
ATOM 800 C C . GLY A 1 109 ? 17.923 2.179 -8.551 1.00 85.62 109 GLY A C 1
ATOM 801 O O . GLY A 1 109 ? 17.889 1.430 -9.531 1.00 85.62 109 GLY A O 1
ATOM 802 N N . ARG A 1 110 ? 16.805 2.604 -7.946 1.00 92.38 110 ARG A N 1
ATOM 803 C CA . ARG A 1 110 ? 15.440 2.267 -8.373 1.00 92.38 110 ARG A CA 1
ATOM 804 C C . ARG A 1 110 ? 14.782 3.473 -9.023 1.00 92.38 110 ARG A C 1
ATOM 806 O O . ARG A 1 110 ? 14.314 4.396 -8.363 1.00 92.38 110 ARG A O 1
ATOM 813 N N . ALA A 1 111 ? 14.801 3.466 -10.350 1.00 92.88 111 ALA A N 1
ATOM 814 C CA . ALA A 1 111 ? 14.390 4.592 -11.181 1.00 92.88 111 ALA A CA 1
ATOM 815 C C . ALA A 1 111 ? 13.105 4.325 -11.981 1.00 92.88 111 ALA A C 1
ATOM 817 O O . ALA A 1 111 ? 12.718 5.156 -12.800 1.00 92.88 111 ALA A O 1
ATOM 818 N N . VAL A 1 112 ? 12.457 3.172 -11.790 1.00 94.19 112 VAL A N 1
ATOM 819 C CA . VAL A 1 112 ? 11.203 2.830 -12.468 1.00 94.19 112 VAL A CA 1
ATOM 820 C C . VAL A 1 112 ? 10.060 2.919 -11.466 1.00 94.19 112 VAL A C 1
ATOM 822 O O . VAL A 1 112 ? 9.944 2.085 -10.570 1.00 94.19 112 VAL A O 1
ATOM 825 N N . LEU A 1 113 ? 9.234 3.953 -11.609 1.00 92.69 113 LEU A N 1
ATOM 826 C CA . LEU A 1 113 ? 8.029 4.141 -10.802 1.00 92.69 113 LEU A CA 1
ATOM 827 C C . LEU A 1 113 ? 6.927 3.143 -11.204 1.00 92.69 113 LEU A C 1
ATOM 829 O O . LEU A 1 113 ? 6.920 2.689 -12.354 1.00 92.69 113 LEU A O 1
ATOM 833 N N . PRO A 1 114 ? 5.996 2.818 -10.288 1.00 92.62 114 PRO A N 1
ATOM 834 C CA . PRO A 1 114 ? 4.814 2.021 -10.593 1.00 92.62 114 PRO A CA 1
ATOM 835 C C . PRO A 1 114 ? 3.996 2.570 -11.769 1.00 92.62 114 PRO A C 1
ATOM 837 O O . PRO A 1 114 ? 3.783 3.779 -11.885 1.00 92.62 114 PRO A O 1
ATOM 840 N N . LYS A 1 115 ? 3.497 1.671 -12.625 1.00 88.75 115 LYS A N 1
ATOM 841 C CA . LYS A 1 115 ? 2.685 2.011 -13.808 1.00 88.75 115 LYS A CA 1
ATOM 842 C C . LYS A 1 115 ? 1.399 1.198 -13.880 1.00 88.75 115 LYS A C 1
ATOM 844 O O . LYS A 1 115 ? 1.323 0.085 -13.362 1.00 88.75 115 LYS A O 1
ATOM 849 N N . SER A 1 116 ? 0.401 1.740 -14.577 1.00 87.69 116 SER A N 1
ATOM 850 C CA . SER A 1 116 ? -0.876 1.061 -14.833 1.00 87.69 116 SER A CA 1
ATOM 851 C C . SER A 1 116 ? -1.531 0.573 -13.537 1.00 87.69 116 SER A C 1
ATOM 853 O O . SER A 1 116 ? -1.932 -0.584 -13.422 1.00 87.69 116 SER A O 1
ATOM 855 N N . VAL A 1 117 ? -1.577 1.442 -12.525 1.00 87.75 117 VAL A N 1
ATOM 856 C CA . VAL A 1 117 ? -2.160 1.111 -11.222 1.00 87.75 117 VAL A CA 1
ATOM 857 C C . VAL A 1 117 ? -3.610 1.569 -11.193 1.00 87.75 117 VAL A C 1
ATOM 859 O O . VAL A 1 117 ? -3.904 2.745 -11.397 1.00 87.75 117 VAL A O 1
ATOM 862 N N . ALA A 1 118 ? -4.525 0.653 -10.907 1.00 86.50 118 ALA A N 1
ATOM 863 C CA . ALA A 1 118 ? -5.920 0.983 -10.672 1.00 86.50 118 ALA A CA 1
ATOM 864 C C . ALA A 1 118 ? -6.202 1.051 -9.173 1.00 86.50 118 ALA A C 1
ATOM 866 O O . ALA A 1 118 ? -6.003 0.067 -8.462 1.00 86.50 118 ALA A O 1
ATOM 867 N N . VAL A 1 119 ? -6.704 2.189 -8.706 1.00 88.12 119 VAL A N 1
ATOM 868 C CA . VAL A 1 119 ? -7.162 2.393 -7.332 1.00 88.12 119 VAL A CA 1
ATOM 869 C C . VAL A 1 119 ? -8.646 2.706 -7.387 1.00 88.12 119 VAL A C 1
ATOM 871 O O . VAL A 1 119 ? -9.032 3.796 -7.817 1.00 88.12 119 VAL A O 1
ATOM 874 N N . ARG A 1 120 ? -9.490 1.744 -7.001 1.00 86.81 120 ARG A N 1
ATOM 875 C CA . ARG A 1 120 ? -10.945 1.874 -7.143 1.00 86.81 120 ARG A CA 1
ATOM 876 C C . ARG A 1 120 ? -11.731 1.511 -5.904 1.00 86.81 120 ARG A C 1
ATOM 878 O O . ARG A 1 120 ? -11.416 0.531 -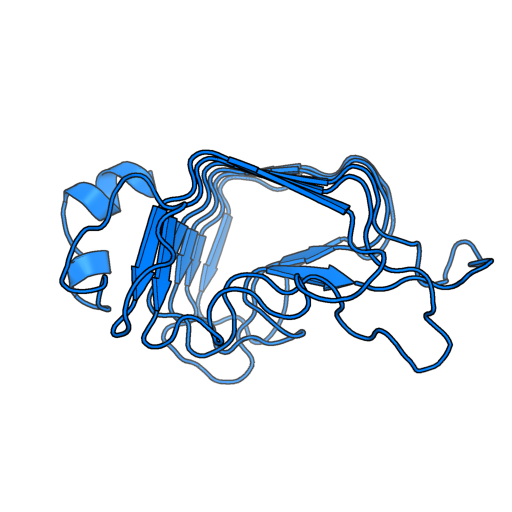5.239 1.00 86.81 120 ARG A O 1
ATOM 885 N N . ALA A 1 121 ? -12.817 2.235 -5.656 1.00 87.31 121 ALA A N 1
ATOM 886 C CA . ALA A 1 121 ? -13.805 1.871 -4.639 1.00 87.31 121 ALA A CA 1
ATOM 887 C C . ALA A 1 121 ? -13.214 1.618 -3.233 1.00 87.31 121 ALA A C 1
ATOM 889 O O . ALA A 1 121 ? -13.791 0.879 -2.439 1.00 87.31 121 ALA A O 1
ATOM 890 N N . ASN A 1 122 ? -12.050 2.196 -2.920 1.00 89.06 122 ASN A N 1
ATOM 891 C CA . ASN A 1 122 ? -11.443 2.089 -1.599 1.00 89.06 122 ASN A CA 1
ATOM 892 C C . ASN A 1 122 ? -12.022 3.157 -0.672 1.00 89.06 122 ASN A C 1
ATOM 894 O O . ASN A 1 122 ? -12.398 4.243 -1.115 1.00 89.06 122 ASN A O 1
ATOM 898 N N . VAL A 1 123 ? -12.020 2.868 0.624 1.00 85.56 123 VAL A N 1
ATOM 899 C CA . VAL A 1 123 ? -12.347 3.828 1.677 1.00 85.56 123 VAL A CA 1
ATOM 900 C C . VAL A 1 123 ? -11.065 4.180 2.418 1.00 85.56 123 VAL A C 1
ATOM 902 O O . VAL A 1 123 ? -10.415 3.299 2.977 1.00 85.56 123 VAL A O 1
ATOM 905 N N . LEU A 1 124 ? -10.689 5.456 2.415 1.00 85.50 124 LEU A N 1
ATOM 906 C CA . LEU A 1 124 ? -9.490 5.959 3.076 1.00 85.50 124 LEU A CA 1
ATOM 907 C C . LEU A 1 124 ? -9.898 6.974 4.141 1.00 85.50 124 LEU A C 1
ATOM 909 O O . LEU A 1 124 ? -10.432 8.026 3.811 1.00 85.50 124 LEU A O 1
ATOM 913 N N . SER A 1 125 ? -9.626 6.673 5.407 1.00 80.38 125 SER A N 1
ATOM 914 C CA . SER A 1 125 ? -9.872 7.574 6.532 1.00 80.38 125 SER A CA 1
ATOM 915 C C . SER A 1 125 ? -8.591 7.877 7.297 1.00 80.38 125 SER A C 1
ATOM 917 O O . SER A 1 125 ? -7.879 6.957 7.714 1.00 80.38 125 SER A O 1
ATOM 919 N N . GLY A 1 126 ? -8.314 9.161 7.519 1.00 69.81 126 GLY A N 1
ATOM 920 C CA . GLY A 1 126 ? -7.131 9.619 8.244 1.00 69.81 126 GLY A CA 1
ATOM 921 C C . GLY A 1 126 ? -7.233 11.070 8.706 1.00 69.81 126 GLY A C 1
ATOM 922 O O . GLY A 1 126 ? -8.155 11.798 8.353 1.00 69.81 126 GLY A O 1
ATOM 923 N N . SER A 1 127 ? -6.274 11.503 9.522 1.00 57.88 127 SER A N 1
ATOM 924 C CA . SER A 1 127 ? -6.256 12.864 10.070 1.00 57.88 127 SER A CA 1
ATOM 925 C C . SER A 1 127 ? -5.796 13.928 9.066 1.00 57.88 127 SER A C 1
ATOM 927 O O . SER A 1 127 ? -6.125 15.094 9.252 1.00 57.88 127 SER A O 1
ATOM 929 N N . ASP A 1 128 ? -5.085 13.549 7.998 1.00 57.19 128 ASP A N 1
ATOM 930 C CA . ASP A 1 128 ? -4.580 14.468 6.972 1.00 57.19 128 ASP A CA 1
ATOM 931 C C . ASP A 1 128 ? -4.574 13.829 5.569 1.00 57.19 128 ASP A C 1
ATOM 933 O O . ASP A 1 128 ? -4.248 12.653 5.415 1.00 57.19 128 ASP A O 1
ATOM 937 N N . LEU A 1 129 ? -4.911 14.618 4.543 1.00 54.22 129 LEU A N 1
ATOM 938 C CA . LEU A 1 129 ? -4.976 14.200 3.137 1.00 54.22 129 LEU A CA 1
ATOM 939 C C . LEU A 1 129 ? -3.605 13.923 2.531 1.00 54.22 129 LEU A C 1
ATOM 941 O O . LEU A 1 129 ? -3.462 12.928 1.823 1.00 54.22 129 LEU A O 1
ATOM 945 N N . GLN A 1 130 ? -2.599 14.758 2.826 1.00 53.22 130 GLN A N 1
ATOM 946 C CA . GLN A 1 130 ? -1.222 14.503 2.374 1.00 53.22 130 GLN A CA 1
ATOM 947 C C . GLN A 1 130 ? -0.663 13.226 3.010 1.00 53.22 130 GLN A C 1
ATOM 949 O O . GLN A 1 130 ? 0.191 12.551 2.437 1.00 53.22 130 GLN A O 1
ATOM 954 N N . GLY A 1 131 ? -1.205 12.858 4.172 1.00 59.66 131 GLY A N 1
ATOM 955 C CA . GLY A 1 131 ? -0.941 11.594 4.830 1.00 59.66 131 GLY A CA 1
ATOM 956 C C . GLY A 1 131 ? -1.611 10.393 4.168 1.00 59.66 131 GLY A C 1
ATOM 957 O O . GLY A 1 131 ? -1.108 9.303 4.351 1.00 59.66 131 GLY A O 1
ATOM 958 N N . LEU A 1 132 ? -2.700 10.507 3.401 1.00 74.31 132 LEU A N 1
ATOM 959 C CA . LEU A 1 132 ? -3.434 9.318 2.932 1.00 74.31 132 LEU A CA 1
ATOM 960 C C . LEU A 1 132 ? -2.810 8.652 1.703 1.00 74.31 132 LEU A C 1
ATOM 962 O O . LEU A 1 132 ? -2.708 7.424 1.666 1.00 74.31 132 LEU A O 1
ATOM 966 N N . VAL A 1 133 ? -2.376 9.438 0.718 1.00 80.19 133 VAL A N 1
ATOM 967 C CA . VAL A 1 133 ? -1.727 8.924 -0.495 1.00 80.19 133 VAL A CA 1
ATOM 968 C C . VAL A 1 133 ? -0.401 9.640 -0.699 1.00 80.19 133 VAL A C 1
ATOM 970 O O . VAL A 1 133 ? -0.375 10.844 -0.927 1.00 80.19 133 VAL A O 1
ATOM 973 N N . ALA A 1 134 ? 0.698 8.892 -0.650 1.00 82.56 134 ALA A N 1
ATOM 974 C CA . ALA A 1 134 ? 2.046 9.414 -0.844 1.00 82.56 134 ALA A CA 1
ATOM 975 C C . ALA A 1 134 ? 2.593 9.063 -2.238 1.00 82.56 134 ALA A C 1
ATOM 977 O O . ALA A 1 134 ? 2.437 7.933 -2.711 1.00 82.56 134 ALA A O 1
ATOM 978 N N . GLY A 1 135 ? 3.258 10.030 -2.878 1.00 77.69 135 GLY A N 1
ATOM 979 C CA . GLY A 1 135 ? 3.990 9.835 -4.135 1.00 77.69 135 GLY A CA 1
ATOM 980 C C . GLY A 1 135 ? 3.137 9.760 -5.403 1.00 77.69 135 GLY A C 1
ATOM 981 O O . GLY A 1 135 ? 3.678 9.497 -6.475 1.00 77.69 135 GLY A O 1
ATOM 982 N N . GLY A 1 136 ? 1.821 9.972 -5.303 1.00 68.06 136 GLY A N 1
ATOM 983 C CA . GLY A 1 136 ? 0.904 9.928 -6.450 1.00 68.06 136 GLY A CA 1
ATOM 984 C C . GLY A 1 136 ? 1.014 11.126 -7.401 1.00 68.06 136 GLY A C 1
ATOM 985 O O . GLY A 1 136 ? 0.541 11.055 -8.528 1.00 68.06 136 GLY A O 1
ATOM 986 N N . ASP A 1 137 ? 1.651 12.210 -6.965 1.00 66.19 137 ASP A N 1
ATOM 987 C CA . ASP A 1 137 ? 1.910 13.434 -7.727 1.00 66.19 137 ASP A CA 1
ATOM 988 C C . ASP A 1 137 ? 3.211 13.379 -8.545 1.00 66.19 137 ASP A C 1
ATOM 990 O O . ASP A 1 137 ? 3.491 14.279 -9.341 1.00 66.19 137 ASP A O 1
ATOM 994 N N . ARG A 1 138 ? 4.021 12.322 -8.386 1.00 70.88 138 ARG A N 1
ATOM 995 C CA . ARG A 1 138 ? 5.282 12.198 -9.119 1.00 70.88 138 ARG A CA 1
ATOM 996 C C . ARG A 1 138 ? 5.050 12.038 -10.624 1.00 70.88 138 ARG A C 1
ATOM 998 O O . ARG A 1 138 ? 4.339 11.118 -11.041 1.00 70.88 138 ARG A O 1
ATOM 1005 N N . PRO A 1 139 ? 5.749 12.827 -11.463 1.00 69.25 139 PRO A N 1
ATOM 1006 C CA . PRO A 1 139 ? 5.743 12.623 -12.905 1.00 69.25 139 PRO A CA 1
ATOM 1007 C C . PRO A 1 139 ? 6.133 11.184 -13.270 1.00 69.25 139 PRO A C 1
ATOM 1009 O O . PRO A 1 139 ? 7.196 10.699 -12.884 1.00 69.25 139 PRO A O 1
ATOM 1012 N N . GLY A 1 140 ? 5.270 10.502 -14.027 1.00 62.53 140 GLY A N 1
ATOM 1013 C CA . GLY A 1 140 ? 5.490 9.123 -14.477 1.00 62.53 140 GLY A CA 1
ATOM 1014 C C . GLY A 1 140 ? 4.763 8.044 -13.669 1.00 62.53 140 GLY A C 1
ATOM 1015 O O . GLY A 1 140 ? 4.753 6.894 -14.109 1.00 62.53 140 GLY A O 1
ATOM 1016 N N . VAL A 1 141 ? 4.110 8.395 -12.557 1.00 65.75 141 VAL A N 1
ATOM 1017 C CA . VAL A 1 141 ? 3.122 7.525 -11.903 1.00 65.75 141 VAL A CA 1
ATOM 1018 C C . VAL A 1 141 ? 1.808 7.630 -12.682 1.00 65.75 141 VAL A C 1
ATOM 1020 O O . VAL A 1 141 ? 1.174 8.681 -12.714 1.00 65.75 141 VAL A O 1
ATOM 1023 N N . ALA A 1 142 ? 1.415 6.553 -13.365 1.00 60.56 142 ALA A N 1
ATOM 1024 C CA . ALA A 1 142 ? 0.185 6.505 -14.159 1.00 60.56 142 ALA A CA 1
ATOM 1025 C C . ALA A 1 142 ? -0.881 5.683 -13.431 1.00 60.56 142 ALA A C 1
ATOM 1027 O O . ALA A 1 142 ? -0.708 4.474 -13.233 1.00 60.56 142 ALA A O 1
ATOM 1028 N N . MET A 1 143 ? -1.979 6.338 -13.045 1.00 72.81 143 MET A N 1
ATOM 1029 C CA . MET A 1 143 ? -3.018 5.722 -12.226 1.00 72.81 143 MET A CA 1
ATOM 1030 C C . MET A 1 143 ? -4.420 6.019 -12.716 1.00 72.81 143 MET A C 1
ATOM 1032 O O . MET A 1 143 ? -4.724 7.128 -13.147 1.00 72.81 143 MET A O 1
ATOM 1036 N N . ILE A 1 144 ? -5.284 5.026 -12.550 1.00 75.94 144 ILE A N 1
ATOM 1037 C CA . ILE A 1 144 ? -6.726 5.206 -12.623 1.00 75.94 144 ILE A CA 1
ATOM 1038 C C . ILE A 1 144 ? -7.234 5.326 -11.189 1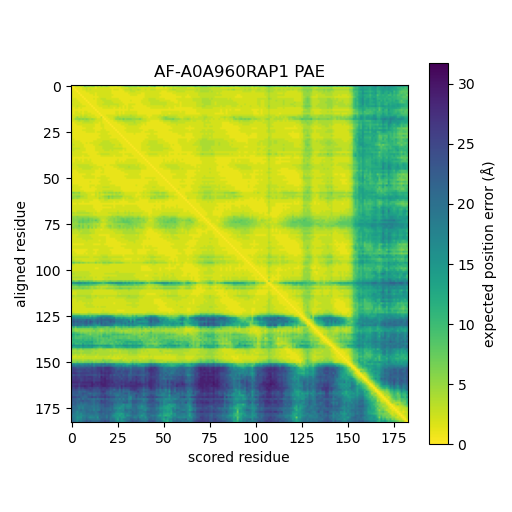.00 75.94 144 ILE A C 1
ATOM 1040 O O . ILE A 1 144 ? -7.054 4.399 -10.399 1.00 75.94 144 ILE A O 1
ATOM 1044 N N . TRP A 1 145 ? -7.847 6.461 -10.854 1.00 78.12 145 TRP A N 1
ATOM 1045 C CA . TRP A 1 145 ? -8.410 6.730 -9.531 1.00 78.12 145 TRP A CA 1
ATOM 1046 C C . TRP A 1 145 ? -9.913 6.970 -9.647 1.00 78.12 145 TRP A C 1
ATOM 1048 O O . TRP A 1 145 ? -10.342 8.029 -10.098 1.00 78.12 145 TRP A O 1
ATOM 1058 N N . GLU A 1 146 ? -10.724 5.990 -9.251 1.00 79.56 146 GLU A N 1
ATOM 1059 C CA . GLU A 1 146 ? -12.173 6.018 -9.489 1.00 79.56 146 GLU A CA 1
ATOM 1060 C C . GLU A 1 146 ? -12.948 5.563 -8.252 1.00 79.56 146 GLU A C 1
ATOM 1062 O O . GLU A 1 146 ? -12.595 4.581 -7.608 1.00 79.56 146 GLU A O 1
ATOM 1067 N N . GLN A 1 147 ? -14.045 6.249 -7.927 1.00 79.94 147 GLN A N 1
ATOM 1068 C CA . GLN A 1 147 ? -15.002 5.818 -6.893 1.00 79.94 147 GLN A CA 1
ATOM 1069 C C . GLN A 1 147 ? -14.409 5.618 -5.481 1.00 79.94 147 GLN A C 1
ATOM 1071 O O . GLN A 1 147 ? -15.046 5.002 -4.631 1.00 79.94 147 GLN A O 1
ATOM 1076 N N . ASN A 1 148 ? -13.202 6.119 -5.199 1.00 79.19 148 ASN A N 1
ATOM 1077 C CA . ASN A 1 148 ? -12.639 6.071 -3.851 1.00 79.19 148 ASN A CA 1
ATOM 1078 C C . ASN A 1 148 ? -13.314 7.118 -2.961 1.00 79.19 148 ASN A C 1
ATOM 1080 O O . ASN A 1 148 ? -13.554 8.250 -3.384 1.00 79.19 148 ASN A O 1
ATOM 1084 N N . GLN A 1 149 ? -13.575 6.743 -1.714 1.00 77.81 149 GLN A N 1
ATOM 1085 C CA . GLN A 1 149 ? -14.120 7.618 -0.685 1.00 77.81 149 GLN A CA 1
ATOM 1086 C C . GLN A 1 149 ? -12.990 8.016 0.257 1.00 77.81 149 GLN A C 1
ATOM 1088 O O . GLN A 1 149 ? -12.280 7.154 0.774 1.00 77.81 149 GLN A O 1
ATOM 1093 N N . ILE A 1 150 ? -12.810 9.318 0.465 1.00 76.25 150 ILE A N 1
ATOM 1094 C CA . ILE A 1 150 ? -11.760 9.852 1.328 1.00 76.25 150 ILE A CA 1
ATOM 1095 C C . ILE A 1 150 ? -12.414 10.645 2.455 1.00 76.25 150 ILE A C 1
ATOM 1097 O O . ILE A 1 150 ? -13.174 11.577 2.201 1.00 76.25 150 ILE A O 1
ATOM 1101 N N . PHE A 1 151 ? -12.097 10.275 3.691 1.00 72.44 151 PHE A N 1
ATOM 1102 C CA . PHE A 1 151 ? -12.523 10.956 4.904 1.00 72.44 151 PHE A CA 1
ATOM 1103 C C . PHE A 1 151 ? -11.288 11.531 5.597 1.00 72.44 151 PHE A C 1
ATOM 1105 O O . PHE A 1 151 ? -10.429 10.799 6.090 1.00 72.44 151 PHE A O 1
ATOM 1112 N N . SER A 1 152 ? -11.175 12.854 5.608 1.00 66.94 152 SER A N 1
ATOM 1113 C CA . SER A 1 152 ? -10.034 13.565 6.182 1.00 66.94 152 SER A CA 1
ATOM 1114 C C . SER A 1 152 ? -10.480 14.712 7.069 1.00 66.94 152 SER A C 1
ATOM 1116 O O . SER A 1 152 ? -11.520 15.317 6.824 1.00 66.94 152 SER A O 1
ATOM 1118 N N . GLY A 1 153 ? -9.664 15.057 8.069 1.00 55.09 153 GLY A N 1
ATOM 1119 C CA . GLY A 1 153 ? -9.871 16.263 8.881 1.00 55.09 153 GLY A CA 1
ATOM 1120 C C . GLY A 1 153 ? -9.740 17.581 8.097 1.00 55.09 153 GLY A C 1
ATOM 1121 O O . GLY A 1 153 ? -10.161 18.621 8.591 1.00 55.09 153 GLY A O 1
ATOM 1122 N N . ASN A 1 154 ? -9.196 17.534 6.873 1.00 48.81 154 ASN A N 1
ATOM 1123 C CA . ASN A 1 154 ? -9.008 18.670 5.964 1.00 48.81 154 ASN A CA 1
ATOM 1124 C C . ASN A 1 154 ? -9.961 18.617 4.750 1.00 48.81 154 ASN A C 1
ATOM 1126 O O . ASN A 1 154 ? -10.490 17.556 4.419 1.00 48.81 154 ASN A O 1
ATOM 1130 N N . GLN A 1 155 ? -10.150 19.769 4.085 1.00 42.56 155 GLN A N 1
ATOM 1131 C CA . GLN A 1 155 ? -10.980 19.948 2.880 1.00 42.56 155 GLN A CA 1
ATOM 1132 C C . GLN A 1 155 ? -10.638 18.930 1.786 1.00 42.56 155 GLN A C 1
ATOM 1134 O O . GLN A 1 155 ? -9.496 18.845 1.347 1.00 42.56 155 GLN A O 1
ATOM 1139 N N . ILE A 1 156 ? -11.644 18.186 1.337 1.00 49.34 156 ILE A N 1
ATOM 1140 C CA . ILE A 1 156 ? -11.518 17.079 0.385 1.00 49.34 156 ILE A CA 1
ATOM 1141 C C . ILE A 1 156 ? -11.399 17.637 -1.049 1.00 49.34 156 ILE A C 1
ATOM 1143 O O . ILE A 1 156 ? -12.096 18.601 -1.374 1.00 49.34 156 ILE A O 1
ATOM 1147 N N . PRO A 1 157 ? -10.564 17.057 -1.939 1.00 41.47 157 PRO A N 1
ATOM 1148 C CA . PRO A 1 157 ? -10.531 17.452 -3.346 1.00 41.47 157 PRO A CA 1
ATOM 1149 C C . PRO A 1 157 ? -11.911 17.289 -4.000 1.00 41.47 157 PRO A C 1
ATOM 1151 O O . PRO A 1 157 ? -12.561 16.259 -3.830 1.00 41.47 157 PRO A O 1
ATOM 1154 N N . ALA A 1 158 ? -12.339 18.269 -4.801 1.00 39.41 158 ALA A N 1
ATOM 1155 C CA . ALA A 1 158 ? -13.662 18.296 -5.445 1.00 39.41 158 ALA A CA 1
ATOM 1156 C C . ALA A 1 158 ? -13.958 17.093 -6.373 1.00 39.41 158 ALA A C 1
ATOM 1158 O O . ALA A 1 158 ? -15.099 16.886 -6.774 1.00 39.41 158 ALA A O 1
ATOM 1159 N N . SER A 1 159 ? -12.945 16.289 -6.708 1.00 38.78 159 SER A N 1
ATOM 1160 C CA . SER A 1 159 ? -13.066 15.042 -7.470 1.00 38.78 159 SER A CA 1
ATOM 1161 C C . SER A 1 159 ? -13.565 13.839 -6.649 1.00 38.78 159 SER A C 1
ATOM 1163 O O . SER A 1 159 ? -13.742 12.758 -7.210 1.00 38.78 159 SER A O 1
ATOM 1165 N N . VAL A 1 160 ? -13.796 13.992 -5.339 1.00 41.94 160 VAL A N 1
ATOM 1166 C CA . VAL A 1 160 ? -14.313 12.936 -4.453 1.00 41.94 160 VAL A CA 1
ATOM 1167 C C . VAL A 1 160 ? -15.832 13.064 -4.320 1.00 41.94 160 VAL A C 1
ATOM 1169 O O . VAL A 1 160 ? -16.348 14.023 -3.755 1.00 41.94 160 VAL A O 1
ATOM 1172 N N . THR A 1 161 ? -16.567 12.073 -4.824 1.00 40.75 161 THR A N 1
ATOM 1173 C CA . THR A 1 161 ? -18.035 12.114 -4.968 1.00 40.75 161 THR A CA 1
ATOM 1174 C C . THR A 1 161 ? -18.832 11.773 -3.704 1.00 40.75 161 THR A C 1
ATOM 1176 O O . THR A 1 161 ? -20.059 11.797 -3.743 1.00 40.75 161 THR A O 1
ATOM 1179 N N . SER A 1 162 ? -18.191 11.463 -2.574 1.00 40.19 162 SER A N 1
ATOM 1180 C CA . SER A 1 162 ? -18.898 11.282 -1.297 1.00 40.19 162 SER A CA 1
ATOM 1181 C C . SER A 1 162 ? -17.952 11.380 -0.101 1.00 40.19 162 SER A C 1
ATOM 1183 O O . SER A 1 162 ? -17.027 10.574 0.024 1.00 40.19 162 SER A O 1
ATOM 1185 N N . ALA A 1 163 ? -18.228 12.332 0.786 1.00 43.16 163 ALA A N 1
ATOM 1186 C CA . ALA A 1 163 ? -17.565 12.522 2.068 1.00 43.16 163 ALA A CA 1
ATOM 1187 C C . ALA A 1 163 ? -18.535 12.185 3.212 1.00 43.16 163 ALA A C 1
ATOM 1189 O O . ALA A 1 163 ? -19.677 12.635 3.207 1.00 43.16 163 ALA A O 1
ATOM 1190 N N . ILE A 1 164 ? -18.074 11.425 4.200 1.00 44.50 164 ILE A N 1
ATOM 1191 C CA . ILE A 1 164 ? -18.657 11.297 5.530 1.00 44.50 164 ILE A CA 1
ATOM 1192 C C . ILE A 1 164 ? -17.725 12.124 6.410 1.00 44.50 164 ILE A C 1
ATOM 1194 O O . ILE A 1 164 ? -16.534 11.836 6.520 1.00 44.50 164 ILE A O 1
ATOM 1198 N N . SER A 1 165 ? -18.263 13.212 6.945 1.00 36.47 165 SER A N 1
ATOM 1199 C CA . SER A 1 165 ? -17.638 13.988 8.008 1.00 36.47 165 SER A CA 1
ATOM 1200 C C . SER A 1 165 ? -18.443 13.715 9.277 1.00 36.47 165 SER A C 1
ATOM 1202 O O . SER A 1 165 ? -19.675 13.807 9.208 1.00 36.47 165 SER A O 1
ATOM 1204 N N . PRO A 1 166 ? -17.802 13.370 10.410 1.00 44.56 166 PRO A N 1
ATOM 1205 C CA . PRO A 1 166 ? -16.351 13.377 10.672 1.00 44.56 166 PRO A CA 1
ATOM 1206 C C . PRO A 1 166 ? -15.577 12.136 10.149 1.00 44.56 166 PRO A C 1
ATOM 1208 O O . PRO A 1 166 ? -16.205 11.153 9.754 1.00 44.56 166 PRO A O 1
ATOM 1211 N N . PRO A 1 167 ? -14.218 12.162 10.139 1.00 53.62 167 PRO A N 1
ATOM 1212 C CA . PRO A 1 167 ? -13.379 11.014 9.777 1.00 53.62 167 PRO A CA 1
ATOM 1213 C C . PRO A 1 167 ? -13.622 9.804 10.681 1.00 53.62 167 PRO A C 1
ATOM 1215 O O . PRO A 1 167 ? -13.863 9.962 11.875 1.00 53.62 167 PRO A O 1
ATOM 1218 N N . LEU A 1 168 ? -13.456 8.600 10.130 1.00 49.16 168 LEU A N 1
ATOM 1219 C CA . LEU A 1 168 ? -13.555 7.350 10.884 1.00 49.16 168 LEU A CA 1
ATOM 1220 C C . LEU A 1 168 ? -12.445 7.268 11.933 1.00 49.16 168 LEU A C 1
ATOM 1222 O O . LEU A 1 168 ? -11.254 7.254 11.599 1.00 49.16 168 LEU A O 1
ATOM 1226 N N . THR A 1 169 ? -12.857 7.191 13.187 1.00 51.22 169 THR A N 1
ATOM 1227 C CA . THR A 1 169 ? -12.028 7.044 14.379 1.00 51.22 169 THR A CA 1
ATOM 1228 C C . THR A 1 169 ? -11.793 5.568 14.722 1.00 51.22 169 THR A C 1
ATOM 1230 O O . THR A 1 169 ? -12.353 4.661 14.108 1.00 51.22 169 THR A O 1
ATOM 1233 N N . ALA A 1 170 ? -10.951 5.298 15.725 1.00 42.97 170 ALA A N 1
ATOM 1234 C CA . ALA A 1 170 ? -10.778 3.942 16.252 1.00 42.97 170 ALA A CA 1
ATOM 1235 C C . ALA A 1 170 ? -12.063 3.383 16.899 1.00 42.97 170 ALA A C 1
ATOM 1237 O O . ALA A 1 170 ? -12.198 2.168 17.001 1.00 42.97 170 ALA A O 1
ATOM 1238 N N . ASP A 1 171 ? -13.011 4.242 17.281 1.00 45.81 171 ASP A N 1
ATOM 1239 C CA . ASP A 1 171 ? -14.301 3.828 17.840 1.00 45.81 171 ASP A CA 1
ATOM 1240 C C . ASP A 1 171 ? -15.289 3.432 16.729 1.00 45.81 171 ASP A C 1
ATOM 1242 O O . ASP A 1 171 ? -16.067 2.488 16.882 1.00 45.81 171 ASP A O 1
ATOM 1246 N N . ASP A 1 172 ? -15.174 4.054 15.550 1.00 41.91 172 ASP A N 1
ATOM 1247 C CA . ASP A 1 172 ? -15.943 3.696 14.351 1.00 41.91 172 ASP A CA 1
ATOM 1248 C C . ASP A 1 172 ? -15.576 2.308 13.803 1.00 41.91 172 ASP A C 1
ATOM 1250 O O . ASP A 1 172 ? -16.407 1.627 13.205 1.00 41.91 172 ASP A O 1
ATOM 1254 N N . VAL A 1 173 ? -14.356 1.840 14.085 1.00 43.94 173 VAL A N 1
ATOM 1255 C CA . VAL A 1 173 ? -13.880 0.471 13.803 1.00 43.94 173 VAL A CA 1
ATOM 1256 C C . VAL A 1 173 ? -14.680 -0.589 14.589 1.00 43.94 173 VAL A C 1
ATOM 1258 O O . VAL A 1 173 ? -14.721 -1.762 14.215 1.00 43.94 173 VAL A O 1
ATOM 1261 N N . GLY A 1 174 ? -15.358 -0.198 15.673 1.00 39.75 174 GLY A N 1
ATOM 1262 C CA . GLY A 1 174 ? -16.269 -1.056 16.435 1.00 39.75 174 GLY A CA 1
ATOM 1263 C C . GLY A 1 174 ? -17.725 -1.033 15.951 1.00 39.75 174 GLY A C 1
ATOM 1264 O O . GLY A 1 174 ? -18.526 -1.856 16.411 1.00 39.75 174 GLY A O 1
ATOM 1265 N N . ALA A 1 175 ? -18.083 -0.118 15.045 1.00 42.75 175 ALA A N 1
ATOM 1266 C CA . ALA A 1 175 ? -19.463 0.122 14.642 1.00 42.75 175 ALA A CA 1
ATOM 1267 C C . ALA A 1 175 ? -20.037 -1.025 13.778 1.00 42.75 175 ALA A C 1
ATOM 1269 O O . ALA A 1 175 ? -19.298 -1.681 13.040 1.00 42.75 175 ALA A O 1
ATOM 1270 N N . PRO A 1 176 ? -21.362 -1.275 13.812 1.00 43.00 176 PRO A N 1
ATOM 1271 C CA . PRO A 1 176 ? -21.994 -2.347 13.033 1.00 43.00 176 PRO A CA 1
ATOM 1272 C C . PRO A 1 176 ? -21.691 -2.275 11.529 1.00 43.00 176 PRO A C 1
ATOM 1274 O O . PRO A 1 176 ? -21.288 -3.269 10.935 1.00 43.00 176 PRO A O 1
ATOM 1277 N N . TRP A 1 177 ? -21.750 -1.076 10.942 1.00 43.88 177 TRP A N 1
ATOM 1278 C CA . TRP A 1 177 ? -21.462 -0.860 9.520 1.00 43.88 177 TRP A CA 1
ATOM 1279 C C . TRP A 1 177 ? -19.992 -1.138 9.146 1.00 43.88 177 TRP A C 1
ATOM 1281 O O . TRP A 1 177 ? -19.694 -1.440 7.991 1.00 43.88 177 TRP A O 1
ATOM 1291 N N . PHE A 1 178 ? -19.071 -1.051 10.114 1.00 42.94 178 PHE A N 1
ATOM 1292 C CA . PHE A 1 178 ? -17.668 -1.428 9.953 1.00 42.94 178 PHE A CA 1
ATOM 1293 C C . PHE A 1 178 ? -17.503 -2.948 10.039 1.00 42.94 178 PHE A C 1
ATOM 1295 O O . PHE A 1 178 ? -16.830 -3.554 9.208 1.00 42.94 178 PHE A O 1
ATOM 1302 N N . ARG A 1 179 ? -18.176 -3.584 11.007 1.00 47.19 179 ARG A N 1
ATOM 1303 C CA . ARG A 1 179 ? -18.172 -5.043 11.200 1.00 47.19 179 ARG A CA 1
ATOM 1304 C C . ARG A 1 179 ? -18.717 -5.802 9.993 1.00 47.19 179 ARG A C 1
ATOM 1306 O O . ARG A 1 179 ? -18.171 -6.850 9.668 1.00 47.19 179 ARG A O 1
ATOM 1313 N N . ASP A 1 180 ? -19.722 -5.259 9.315 1.00 48.44 180 ASP A N 1
ATOM 1314 C CA . ASP A 1 180 ? -20.313 -5.868 8.116 1.00 48.44 180 ASP A CA 1
ATOM 1315 C C . ASP A 1 180 ? -19.396 -5.788 6.881 1.00 48.44 180 ASP A C 1
ATOM 1317 O O . ASP A 1 180 ? -19.592 -6.528 5.922 1.00 48.44 180 ASP A O 1
ATOM 1321 N N . ARG A 1 181 ? -18.373 -4.920 6.898 1.00 47.06 181 ARG A N 1
ATOM 1322 C CA . ARG A 1 181 ? -17.385 -4.771 5.812 1.00 47.06 181 ARG A CA 1
ATOM 1323 C C . ARG A 1 181 ? -16.092 -5.563 6.018 1.00 47.06 181 ARG A C 1
ATOM 1325 O O . ARG A 1 181 ? -15.294 -5.645 5.090 1.00 47.06 181 ARG A O 1
ATOM 1332 N N . VAL A 1 182 ? -15.864 -6.090 7.222 1.00 40.41 182 VAL A N 1
ATOM 1333 C CA . VAL A 1 182 ? -14.656 -6.856 7.598 1.00 40.41 182 VAL A CA 1
ATOM 1334 C C . VAL A 1 182 ? -14.952 -8.366 7.710 1.00 40.41 182 VAL A C 1
ATOM 1336 O O . VAL A 1 182 ? -14.050 -9.144 8.007 1.00 40.41 182 VAL A O 1
ATOM 1339 N N . ARG A 1 183 ? -16.203 -8.784 7.474 1.00 38.53 183 ARG A N 1
ATOM 1340 C CA . ARG A 1 183 ? -16.634 -10.191 7.413 1.00 38.53 183 ARG A CA 1
ATOM 1341 C C . ARG A 1 183 ? -16.630 -10.744 5.993 1.00 38.53 183 ARG A C 1
ATOM 1343 O O . ARG A 1 183 ? -16.895 -9.966 5.051 1.00 38.53 183 ARG A O 1
#

Foldseek 3Di:
DAEDEEAALDLEEAEPQADEQEEAELYEQHNLLRPNGEYYEDFYENYEHALYEQENGAQNQQANYEQEFFAPDADRNGGHHYEQYEYEHYEAANYNAEHYEFYRPCDPRRPHTYENYEHYQYEFFDADPCRHYHPCPDPNHYYHYYNYEYAYVDDDPPRHPDYDPPTQDPVNCVDPVNVVSSD

Sequence (183 aa):
HIHDNTFSECAGTLTLRHGNGSRVEKNLFSGKRKEGTGGVRVYGVGHSVTGNAFIGLTGRGGAALSLMAGEKSPKLSGFQPVENVRIEGNLFAANVGPAIRLDEQYGDGRAVLPKSVAVRANVLSGSDLQGLVAGGDRPGVAMIWEQNQIFSGNQIPASVTSAISPPLTADDVGAPWFRDRVR

Radius of gyration: 15.39 Å; Cα contacts (8 Å, |Δi|>4): 549; chains: 1; bounding box: 41×36×34 Å

Secondary structure (DSSP, 8-state):
-EES-EEES-SS-EEE-S-SS-EEES-EEE-TT-TT---EEE-SBS-EEES-EEES---TTSSSEEEEPB-SS--TTS-PPPEEEEEES-EEES-SS-SEEEEET-BTTB-B--EEEEEES-EEEES-HHHHEESTTSTT--EEEES-EEEESSPPPTT-S---SSP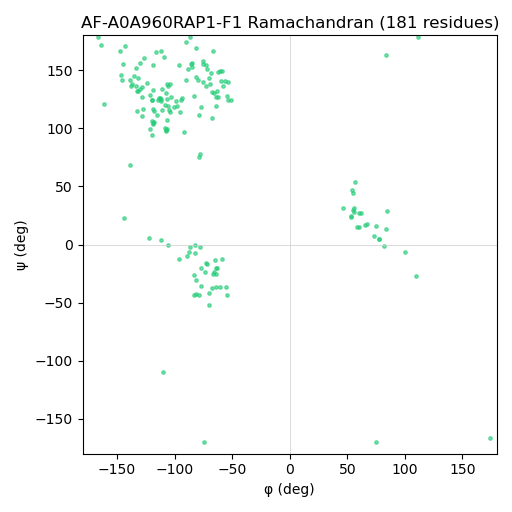P-TTGGGSHHHHTT--

Solvent-accessible surface area (backbone atoms only — not comparable to full-atom values): 9011 Å² total; per-residue (Å²): 119,48,62,73,45,77,44,70,58,45,66,40,55,58,62,41,70,68,70,60,57,48,40,41,33,47,27,38,32,42,12,82,60,37,77,50,4,23,29,40,35,38,30,27,34,51,31,35,43,31,42,28,40,39,30,18,19,43,14,31,80,65,2,31,32,16,35,24,22,1,29,87,81,51,56,96,90,41,45,41,40,22,32,47,31,40,40,33,48,26,39,30,36,42,34,75,28,19,42,34,20,42,38,38,68,55,47,96,79,13,78,28,54,27,31,59,31,38,42,30,48,26,40,41,21,29,77,38,60,77,48,37,55,36,52,69,83,44,91,73,49,44,68,49,80,43,78,42,32,58,19,37,74,50,91,73,64,89,89,50,91,54,70,59,84,74,45,54,47,78,69,48,64,71,33,69,81,42,51,68,66,76,106

Nearest PDB structures (foldseek):
  7o7a-assembly1_B  TM=8.570E-01  e=2.019E-08  Pseudopedobacter saltans DSM 12145
  8bwk-assembly4_D  TM=8.628E-01  e=2.419E-07  uncultured bacterium
  8bwk-assembly3_C  TM=8.407E-01  e=4.739E-07  uncultured bacterium
  8bwk-assembly2_B  TM=8.473E-01  e=1.266E-06  uncultured bacterium
  7bz0-assembly1_A  TM=6.883E-01  e=1.334E-06  Vibrio splendidus

pLDDT: mean 81.74, std 19.54, range [36.47, 98.69]